Protein AF-A0A6N6PRP7-F1 (afdb_monomer_lite)

Sequence (195 aa):
MKLLALLVAALLPLVATAETIATYSKNVANLIDPAKLATLGKRGANPRVQKAVAILEIARREGYAVASVASNAVVIANYPNKPLATLTLDSLTRNHSIATQLGVLNEAGLKDMRGGHSPTIQVGKYKGDELSVDHIVPRAVAPELDNVIANLELMPLKMNISKSAKMGARQQDYAKRFRAAGLLSPKRLDVILSR

Foldseek 3Di:
DDDDDDDPPDDDDPPVLPVLLLVLLQLLLVLQQPVVLVPDDFLRSQLSLLQNLLSLLVCVVVPDHSLSSLLSNLVVSCQVDDLLSVLLSVLSVQQNVVCVVQVLNDPQSSVQSNRSHWGARCDDPRHRFTKGKAFLQHCVLPVLCRSRSSRIHIDGPVVRVVCHNDCDPSNLVVLVSCCVSVSAPPVSSVSSVVD

pLDDT: mean 92.82, std 14.33, range [38.44, 98.94]

Secondary structure (DSSP, 8-state):
-------------TTHHHHHHHHHHHHHHHHH-HHHHHT--TTTTHHHHHHHHHHHHHHHHTT--HHHHHHHHHHHTT-SSHHHHHHHHHHHHHHHHHHHHTT--SHHHHHHHHHTPPPBP-SGGGTTSBEEEEESS-TTT-GGGTT-GGGEEEEEHHHHHHHTT---HHHHHHHHHHHHTTSS-HHHHHHHHT-

Radius of gyration: 20.24 Å; chains: 1; bounding box: 71×56×40 Å

Structure (mmCIF, N/CA/C/O backbone):
data_AF-A0A6N6PRP7-F1
#
_entry.id   AF-A0A6N6PRP7-F1
#
loop_
_atom_site.group_PDB
_atom_site.id
_atom_site.type_symbol
_atom_site.label_atom_id
_atom_site.label_alt_id
_atom_site.label_comp_id
_atom_site.label_asym_id
_atom_site.label_entity_id
_atom_site.label_seq_id
_atom_site.pdbx_PDB_ins_code
_atom_site.Cartn_x
_atom_site.Cartn_y
_atom_site.Cartn_z
_atom_site.occupancy
_atom_site.B_iso_or_equiv
_atom_site.auth_seq_id
_atom_site.auth_comp_id
_atom_site.auth_asym_id
_atom_site.auth_atom_id
_atom_site.pdbx_PDB_model_num
ATOM 1 N N . MET A 1 1 ? -54.958 36.904 14.388 1.00 40.75 1 MET A N 1
ATOM 2 C CA . MET A 1 1 ? -54.215 37.149 13.126 1.00 40.75 1 MET A CA 1
ATOM 3 C C . MET A 1 1 ? -52.997 37.990 13.490 1.00 40.75 1 MET A C 1
ATOM 5 O O . MET A 1 1 ? -53.209 39.060 14.021 1.00 40.75 1 MET A O 1
ATOM 9 N N . LYS A 1 2 ? -51.733 37.600 13.348 1.00 38.44 2 LYS A N 1
ATOM 10 C CA . LYS A 1 2 ? -51.070 36.575 12.539 1.00 38.44 2 LYS A CA 1
ATOM 11 C C . LYS A 1 2 ? -49.848 36.059 13.313 1.00 38.44 2 LYS A C 1
ATOM 13 O O . LYS A 1 2 ? -49.176 36.835 13.984 1.00 38.44 2 LYS A O 1
ATOM 18 N N . LEU A 1 3 ? -49.580 34.762 13.161 1.00 43.72 3 LEU A N 1
ATOM 19 C CA . LEU A 1 3 ? -48.269 34.156 13.368 1.00 43.72 3 LEU A CA 1
ATOM 20 C C . LEU A 1 3 ? -47.206 34.967 12.613 1.00 43.72 3 LEU A C 1
ATOM 22 O O . LEU A 1 3 ? -47.402 35.248 11.430 1.00 43.72 3 LEU A O 1
ATOM 26 N N . LEU A 1 4 ? -46.062 35.235 13.238 1.00 42.41 4 LEU A N 1
ATOM 27 C CA . LEU A 1 4 ? -44.816 35.399 12.495 1.00 42.41 4 LEU A CA 1
ATOM 28 C C . LEU A 1 4 ? -43.811 34.396 13.058 1.00 42.41 4 LEU A C 1
ATOM 30 O O . LEU A 1 4 ? -43.225 34.578 14.122 1.00 42.41 4 LEU A O 1
ATOM 34 N N . ALA A 1 5 ? -43.741 33.268 12.360 1.00 49.34 5 ALA A N 1
ATOM 35 C CA . ALA A 1 5 ? -42.861 32.159 12.649 1.00 49.34 5 ALA A CA 1
ATOM 36 C C . ALA A 1 5 ? -41.416 32.512 12.272 1.00 49.34 5 ALA A C 1
ATOM 38 O O . ALA A 1 5 ? -41.135 32.949 11.159 1.00 49.34 5 ALA A O 1
ATOM 39 N N . LEU A 1 6 ? -40.537 32.308 13.251 1.00 49.47 6 LEU A N 1
ATOM 40 C CA . LEU A 1 6 ? -39.244 31.636 13.159 1.00 49.47 6 LEU A CA 1
ATOM 41 C C . LEU A 1 6 ? -38.691 31.416 11.735 1.00 49.47 6 LEU A C 1
ATOM 43 O O . LEU A 1 6 ? -39.134 30.526 11.013 1.00 49.47 6 LEU A O 1
ATOM 47 N N . LEU A 1 7 ? -37.638 32.154 11.383 1.00 44.22 7 LEU A N 1
ATOM 48 C CA . LEU A 1 7 ? -36.758 31.795 10.270 1.00 44.22 7 LEU A CA 1
ATOM 49 C C . LEU A 1 7 ? -35.312 32.166 10.618 1.00 44.22 7 LEU A C 1
ATOM 51 O O . LEU A 1 7 ? -34.706 33.065 10.046 1.00 44.22 7 LEU A O 1
ATOM 55 N N . VAL A 1 8 ? -34.756 31.451 11.599 1.00 46.94 8 VAL A N 1
ATOM 56 C CA . VAL A 1 8 ? -33.302 31.323 11.754 1.00 46.94 8 VAL A CA 1
ATOM 57 C C . VAL A 1 8 ? -32.882 30.179 10.836 1.00 46.94 8 VAL A C 1
ATOM 59 O O . VAL A 1 8 ? -32.779 29.027 11.249 1.00 46.94 8 VAL A O 1
ATOM 62 N N . ALA A 1 9 ? -32.731 30.480 9.546 1.00 52.47 9 ALA A N 1
ATOM 63 C CA . ALA A 1 9 ? -32.078 29.567 8.622 1.00 52.47 9 ALA A CA 1
ATOM 64 C C . ALA A 1 9 ? -30.589 29.535 8.987 1.00 52.47 9 ALA A C 1
ATOM 66 O O . ALA A 1 9 ? -29.834 30.450 8.664 1.00 52.47 9 ALA A O 1
ATOM 67 N N . ALA A 1 10 ? -30.196 28.494 9.719 1.00 52.44 10 ALA A N 1
ATOM 68 C CA . ALA A 1 10 ? -28.812 28.158 10.003 1.00 52.44 10 ALA A CA 1
ATOM 69 C C . ALA A 1 10 ? -28.072 27.904 8.680 1.00 52.44 10 ALA A C 1
ATOM 71 O O . ALA A 1 10 ? -28.121 26.810 8.118 1.00 52.44 10 ALA A O 1
ATOM 72 N N . LEU A 1 11 ? -27.417 28.939 8.158 1.00 59.25 11 LEU A N 1
ATOM 73 C CA . LEU A 1 11 ? -26.473 28.821 7.059 1.00 59.25 11 LEU A CA 1
ATOM 74 C C . LEU A 1 11 ? -25.054 28.777 7.643 1.00 59.25 11 LEU A C 1
ATOM 76 O O . LEU A 1 11 ? -24.616 29.752 8.248 1.00 59.25 11 LEU A O 1
ATOM 80 N N . LEU A 1 12 ? -24.367 27.663 7.354 1.00 50.50 12 LEU A N 1
ATOM 81 C CA . LEU A 1 12 ? -22.922 27.358 7.434 1.00 50.50 12 LEU A CA 1
ATOM 82 C C . LEU A 1 12 ? -22.456 26.428 8.582 1.00 50.50 12 LEU A C 1
ATOM 84 O O . LEU A 1 12 ? -22.950 26.552 9.699 1.00 50.50 12 LEU A O 1
ATOM 88 N N . PRO A 1 13 ? -21.480 25.516 8.313 1.00 49.16 13 PRO A N 1
ATOM 89 C CA . PRO A 1 13 ? -20.530 25.564 7.192 1.00 49.16 13 PRO A CA 1
ATOM 90 C C . PRO A 1 13 ? -20.455 24.278 6.342 1.00 49.16 13 PRO A C 1
ATOM 92 O O . PRO A 1 13 ? -19.912 23.261 6.761 1.00 49.16 13 PRO A O 1
ATOM 95 N N . LEU A 1 14 ? -20.842 24.366 5.065 1.00 50.19 14 LEU A N 1
ATOM 96 C CA . LEU A 1 14 ? -20.433 23.381 4.045 1.00 50.19 14 LEU A CA 1
ATOM 97 C C . LEU A 1 14 ? -18.937 23.538 3.663 1.00 50.19 14 LEU A C 1
ATOM 99 O O . LEU A 1 14 ? -18.351 22.663 3.029 1.00 50.19 14 LEU A O 1
ATOM 103 N N . VAL A 1 15 ? -18.302 24.633 4.102 1.00 49.09 15 VAL A N 1
ATOM 104 C CA . VAL A 1 15 ? -16.915 25.025 3.781 1.00 49.09 15 VAL A CA 1
ATOM 105 C C . VAL A 1 15 ? -15.865 24.164 4.506 1.00 49.09 15 VAL A C 1
ATOM 107 O O . VAL A 1 15 ? -14.787 23.939 3.967 1.00 49.09 15 VAL A O 1
ATOM 110 N N . ALA A 1 16 ? -16.189 23.582 5.667 1.00 53.03 16 ALA A N 1
ATOM 111 C CA . ALA A 1 16 ? -15.249 22.760 6.444 1.00 53.03 16 ALA A CA 1
ATOM 112 C C . ALA A 1 16 ? -14.975 21.365 5.829 1.00 53.03 16 ALA A C 1
ATOM 114 O O . ALA A 1 16 ? -14.047 20.662 6.234 1.00 53.03 16 ALA A O 1
ATOM 115 N N . THR A 1 17 ? -15.767 20.942 4.836 1.00 58.59 17 THR A N 1
ATOM 116 C CA . THR A 1 17 ? -15.709 19.573 4.296 1.00 58.59 17 THR A CA 1
ATOM 117 C C . THR A 1 17 ? -14.608 19.378 3.245 1.00 58.59 17 THR A C 1
ATOM 119 O O . THR A 1 17 ? -13.965 18.327 3.221 1.00 58.59 17 THR A O 1
ATOM 122 N N . ALA A 1 18 ? -14.348 20.380 2.400 1.00 60.88 18 ALA A N 1
ATOM 123 C CA . ALA A 1 18 ? -13.368 20.292 1.314 1.00 60.88 18 ALA A CA 1
ATOM 124 C C . ALA A 1 18 ? -11.916 20.480 1.797 1.00 60.88 18 ALA A C 1
ATOM 126 O O . ALA A 1 18 ? -10.995 19.831 1.295 1.00 60.88 18 ALA A O 1
ATOM 127 N N . GLU A 1 19 ? -11.701 21.328 2.804 1.00 66.25 19 GLU A N 1
ATOM 128 C CA . GLU A 1 19 ? -10.375 21.569 3.388 1.00 66.25 19 GLU A CA 1
ATOM 129 C C . GLU A 1 19 ? -9.837 20.328 4.125 1.00 66.25 19 GLU A C 1
ATOM 131 O O . GLU A 1 19 ? -8.648 19.993 4.054 1.00 66.25 19 GLU A O 1
ATOM 136 N N . THR A 1 20 ? -10.735 19.564 4.746 1.00 82.00 20 THR A N 1
ATOM 137 C CA . THR A 1 20 ? -10.386 18.380 5.539 1.00 82.00 20 THR A CA 1
ATOM 138 C C . THR A 1 20 ? -10.013 17.180 4.655 1.00 82.00 20 THR A C 1
ATOM 140 O O . THR A 1 20 ? -8.972 16.554 4.880 1.00 82.00 20 THR A O 1
ATOM 143 N N . ILE A 1 21 ? -10.747 16.906 3.562 1.00 90.44 21 ILE A N 1
ATOM 144 C CA . ILE A 1 21 ? -10.338 15.859 2.600 1.00 90.44 21 ILE A CA 1
ATOM 145 C C . ILE A 1 21 ? -9.000 16.192 1.933 1.00 90.44 21 ILE A C 1
ATOM 147 O O . ILE A 1 21 ? -8.163 15.302 1.741 1.00 90.44 21 ILE A O 1
ATOM 151 N N . ALA A 1 22 ? -8.763 17.468 1.610 1.00 93.75 22 ALA A N 1
ATOM 152 C CA . ALA A 1 22 ? -7.493 17.916 1.052 1.00 93.75 22 ALA A CA 1
ATOM 153 C C . ALA A 1 22 ? -6.341 17.676 2.038 1.00 93.75 22 ALA A C 1
ATOM 155 O O . ALA A 1 22 ? -5.271 17.229 1.628 1.00 93.75 22 ALA A O 1
ATOM 156 N N . THR A 1 23 ? -6.568 17.897 3.334 1.00 96.69 23 THR A N 1
ATOM 157 C CA . THR A 1 23 ? -5.582 17.634 4.393 1.00 96.69 23 THR A CA 1
ATOM 158 C C . THR A 1 23 ? -5.225 16.152 4.482 1.00 96.69 23 THR A C 1
ATOM 160 O O . THR A 1 23 ? -4.044 15.802 4.410 1.00 96.69 23 THR A O 1
ATOM 163 N N . TYR A 1 24 ? -6.213 15.253 4.535 1.00 98.19 24 TYR A N 1
ATOM 164 C CA . TYR A 1 24 ? -5.944 13.810 4.524 1.00 98.19 24 TYR A CA 1
ATOM 165 C C . TYR A 1 24 ? -5.211 13.359 3.267 1.00 98.19 24 TYR A C 1
ATOM 167 O O . TYR A 1 24 ? -4.229 12.620 3.352 1.00 98.19 24 TYR A O 1
ATOM 175 N N . SER A 1 25 ? -5.640 13.857 2.109 1.00 98.56 25 SER A N 1
ATOM 176 C CA . SER A 1 25 ? -5.032 13.518 0.824 1.00 98.56 25 SER A CA 1
ATOM 177 C C . SER A 1 25 ? -3.573 13.979 0.757 1.00 98.56 25 SER A C 1
ATOM 179 O O . SER A 1 25 ? -2.716 13.207 0.341 1.00 98.56 25 SER A O 1
ATOM 181 N N . LYS A 1 26 ? -3.253 15.190 1.239 1.00 98.56 26 LYS A N 1
ATOM 182 C CA . LYS A 1 26 ? -1.872 15.703 1.345 1.00 98.56 26 LYS A CA 1
ATOM 183 C C . LYS A 1 26 ? -1.018 14.869 2.302 1.00 98.56 26 LYS A C 1
ATOM 185 O O . LYS A 1 26 ? 0.138 14.574 1.999 1.00 98.56 26 LYS A O 1
ATOM 190 N N . ASN A 1 27 ? -1.579 14.453 3.436 1.00 98.50 27 ASN A N 1
ATOM 191 C CA . ASN A 1 27 ? -0.868 13.618 4.403 1.00 98.50 27 ASN A CA 1
ATOM 192 C C . ASN A 1 27 ? -0.539 12.235 3.824 1.00 98.50 27 ASN A C 1
ATOM 194 O O . ASN A 1 27 ? 0.593 11.774 3.962 1.00 98.50 27 ASN A O 1
ATOM 198 N N . VAL A 1 28 ? -1.480 11.604 3.113 1.00 98.81 28 VAL A N 1
ATOM 199 C CA . VAL A 1 28 ? -1.212 10.351 2.388 1.00 98.81 28 VAL A CA 1
ATOM 200 C C . VAL A 1 28 ? -0.218 10.585 1.247 1.00 98.81 28 VAL A C 1
ATOM 202 O O . VAL A 1 28 ? 0.730 9.814 1.119 1.00 98.81 28 VAL A O 1
ATOM 205 N N . ALA A 1 29 ? -0.362 11.665 0.471 1.00 98.81 29 ALA A N 1
ATOM 206 C CA . ALA A 1 29 ? 0.541 12.006 -0.631 1.00 98.81 29 ALA A CA 1
ATOM 207 C C . ALA A 1 29 ? 2.002 12.098 -0.165 1.00 98.81 29 ALA A C 1
ATOM 209 O O . ALA A 1 29 ? 2.890 11.505 -0.769 1.00 98.81 29 ALA A O 1
ATOM 210 N N . ASN A 1 30 ? 2.245 12.745 0.977 1.00 98.56 30 ASN A N 1
ATOM 211 C CA . ASN A 1 30 ? 3.572 12.844 1.587 1.00 98.56 30 ASN A CA 1
ATOM 212 C C . ASN A 1 30 ? 4.201 11.487 1.946 1.00 98.56 30 ASN A C 1
ATOM 214 O O . ASN A 1 30 ? 5.431 11.359 1.971 1.00 98.56 30 ASN A O 1
ATOM 218 N N . LEU A 1 31 ? 3.379 10.482 2.252 1.00 98.75 31 LEU A N 1
ATOM 219 C CA . LEU A 1 31 ? 3.841 9.132 2.561 1.00 98.75 31 LEU A CA 1
ATOM 220 C C . LEU A 1 31 ? 4.179 8.340 1.297 1.00 98.75 31 LEU A C 1
ATOM 222 O O . LEU A 1 31 ? 5.113 7.541 1.347 1.00 98.75 31 LEU A O 1
ATOM 226 N N . ILE A 1 32 ? 3.467 8.579 0.194 1.00 98.69 32 ILE A N 1
ATOM 227 C CA . ILE A 1 32 ? 3.583 7.819 -1.062 1.00 98.69 32 ILE A CA 1
ATOM 228 C C . ILE A 1 32 ? 4.372 8.539 -2.166 1.00 98.69 32 ILE A C 1
ATOM 230 O O . ILE A 1 32 ? 4.438 8.028 -3.283 1.00 98.69 32 ILE A O 1
ATOM 234 N N . ASP A 1 33 ? 4.921 9.715 -1.873 1.00 98.50 33 ASP A N 1
ATOM 235 C CA . ASP A 1 33 ? 5.737 10.528 -2.775 1.00 98.50 33 ASP A CA 1
ATOM 236 C C . ASP A 1 33 ? 6.906 9.706 -3.365 1.00 98.50 33 ASP A C 1
ATOM 238 O O . ASP A 1 33 ? 7.760 9.235 -2.602 1.00 98.50 33 ASP A O 1
ATOM 242 N N . PRO A 1 34 ? 6.976 9.526 -4.699 1.00 96.69 34 PRO A N 1
ATOM 243 C CA . PRO A 1 34 ? 8.002 8.699 -5.332 1.00 96.69 34 PRO A CA 1
ATOM 244 C C . PRO A 1 34 ? 9.442 9.136 -5.034 1.00 96.69 34 PRO A C 1
ATOM 246 O O . PRO A 1 34 ? 10.304 8.282 -4.823 1.00 96.69 34 PRO A O 1
ATOM 249 N N . ALA A 1 35 ? 9.710 10.443 -4.969 1.00 96.62 35 ALA A N 1
ATOM 250 C CA . ALA A 1 35 ? 11.045 10.963 -4.691 1.00 96.62 35 ALA A CA 1
ATOM 251 C C . ALA A 1 35 ? 11.453 10.681 -3.239 1.00 96.62 35 ALA A C 1
ATOM 253 O O . ALA A 1 35 ? 12.576 10.251 -2.984 1.00 96.62 35 ALA A O 1
ATOM 254 N N . LYS A 1 36 ? 10.528 10.831 -2.281 1.00 98.00 36 LYS A N 1
ATOM 255 C CA . LYS A 1 36 ? 10.777 10.478 -0.872 1.00 98.00 36 LYS A CA 1
ATOM 256 C C . LYS A 1 36 ? 10.925 8.977 -0.664 1.00 98.00 36 LYS A C 1
ATOM 258 O O . LYS A 1 36 ? 11.661 8.568 0.224 1.00 98.00 36 LYS A O 1
ATOM 263 N N . LEU A 1 37 ? 10.205 8.153 -1.423 1.00 98.19 37 LEU A N 1
ATOM 264 C CA . LEU A 1 37 ? 10.318 6.696 -1.340 1.00 98.19 37 LEU A CA 1
ATOM 265 C C . LEU A 1 37 ? 11.668 6.202 -1.874 1.00 98.19 37 LEU A C 1
ATOM 267 O O . LEU A 1 37 ? 12.240 5.271 -1.307 1.00 98.19 37 LEU A O 1
ATOM 271 N N . ALA A 1 38 ? 12.196 6.847 -2.918 1.00 96.50 38 ALA A N 1
ATOM 272 C CA . ALA A 1 38 ? 13.479 6.501 -3.527 1.00 96.50 38 ALA A CA 1
ATOM 273 C C . ALA A 1 38 ? 14.686 6.711 -2.593 1.00 96.50 38 ALA A C 1
ATOM 275 O O . ALA A 1 38 ? 15.715 6.069 -2.784 1.00 96.50 38 ALA A O 1
ATOM 276 N N . THR A 1 39 ? 14.570 7.566 -1.570 1.00 97.50 39 THR A N 1
ATOM 277 C CA . THR A 1 39 ? 15.653 7.831 -0.602 1.00 97.50 39 THR A CA 1
ATOM 278 C C . THR A 1 39 ? 15.639 6.901 0.610 1.00 97.50 39 THR A C 1
ATOM 280 O O . THR A 1 39 ? 16.517 6.984 1.470 1.00 97.50 39 THR A O 1
ATOM 283 N N . LEU A 1 40 ? 14.646 6.015 0.718 1.00 97.94 40 LEU A N 1
ATOM 284 C CA . LEU A 1 40 ? 14.502 5.139 1.874 1.00 97.94 40 LEU A CA 1
ATOM 285 C C . LEU A 1 40 ? 15.477 3.965 1.825 1.00 97.94 40 LEU A C 1
ATOM 287 O O . LEU A 1 40 ? 15.740 3.378 0.777 1.00 97.94 40 LEU A O 1
ATOM 291 N N . GLY A 1 41 ? 15.931 3.555 3.009 1.00 97.62 41 GLY A N 1
ATOM 292 C CA . GLY A 1 41 ? 16.650 2.299 3.183 1.00 97.62 41 GLY A CA 1
ATOM 293 C C . GLY A 1 41 ? 15.770 1.066 2.947 1.00 97.62 41 GLY A C 1
ATOM 294 O O . GLY A 1 41 ? 14.589 1.146 2.593 1.00 97.62 41 GLY A O 1
ATOM 295 N N . LYS A 1 42 ? 16.363 -0.106 3.184 1.00 97.81 42 LYS A N 1
ATOM 296 C CA . LYS A 1 42 ? 15.706 -1.414 3.059 1.00 97.81 42 LYS A CA 1
ATOM 297 C C . LYS A 1 42 ? 14.383 -1.454 3.832 1.00 97.81 42 LYS A C 1
ATOM 299 O O . LYS A 1 42 ? 14.376 -1.180 5.030 1.00 97.81 42 LYS A O 1
ATOM 304 N N . ARG A 1 43 ? 13.296 -1.866 3.166 1.00 97.25 43 ARG A N 1
ATOM 305 C CA . ARG A 1 43 ? 11.930 -1.945 3.728 1.00 97.25 43 ARG A CA 1
ATOM 306 C C . ARG A 1 43 ? 11.423 -0.632 4.349 1.00 97.25 43 ARG A C 1
ATOM 308 O O . ARG A 1 43 ? 10.487 -0.649 5.149 1.00 97.25 43 ARG A O 1
ATOM 315 N N . GLY A 1 44 ? 12.024 0.512 4.018 1.00 98.06 44 GLY A N 1
ATOM 316 C CA . GLY A 1 44 ? 11.699 1.794 4.645 1.00 98.06 44 GLY A CA 1
ATOM 317 C C . GLY A 1 44 ? 10.286 2.293 4.326 1.00 98.06 44 GLY A C 1
ATOM 318 O O . GLY A 1 44 ? 9.750 3.130 5.052 1.00 98.06 44 GLY A O 1
ATOM 319 N N . ALA A 1 45 ? 9.650 1.767 3.277 1.00 98.50 45 ALA A N 1
ATOM 320 C CA . ALA A 1 45 ? 8.259 2.062 2.950 1.00 98.50 45 ALA A CA 1
ATOM 321 C C . ALA A 1 45 ? 7.232 1.325 3.833 1.00 98.50 45 ALA A C 1
ATOM 323 O O . ALA A 1 45 ? 6.075 1.745 3.882 1.00 98.50 45 ALA A O 1
ATOM 324 N N . ASN A 1 46 ? 7.622 0.290 4.587 1.00 98.56 46 ASN A N 1
ATOM 325 C CA . ASN A 1 46 ? 6.680 -0.497 5.392 1.00 98.56 46 ASN A CA 1
ATOM 326 C C . ASN A 1 46 ? 5.910 0.360 6.423 1.00 98.56 46 ASN A C 1
ATOM 328 O O . ASN A 1 46 ? 4.676 0.345 6.398 1.00 98.56 46 ASN A O 1
ATOM 332 N N . PRO A 1 47 ? 6.567 1.191 7.263 1.00 98.69 47 PRO A N 1
ATOM 333 C CA . PRO A 1 47 ? 5.849 2.070 8.190 1.00 98.69 47 PRO A CA 1
ATOM 334 C C . PRO A 1 47 ? 4.945 3.091 7.486 1.00 98.69 47 PRO A C 1
ATOM 336 O O . PRO A 1 47 ? 3.962 3.554 8.062 1.00 98.69 47 PRO A O 1
ATOM 339 N N . ARG A 1 48 ? 5.255 3.463 6.235 1.00 98.75 48 ARG A N 1
ATOM 340 C CA . ARG A 1 48 ? 4.457 4.419 5.451 1.00 98.75 48 ARG A CA 1
ATOM 341 C C . ARG A 1 48 ? 3.126 3.814 5.013 1.00 98.75 48 ARG A C 1
ATOM 343 O O . ARG A 1 48 ? 2.128 4.526 5.050 1.00 98.75 48 ARG A O 1
ATOM 350 N N . VAL A 1 49 ? 3.087 2.520 4.680 1.00 98.81 49 VAL A N 1
ATOM 351 C CA . VAL A 1 49 ? 1.835 1.799 4.376 1.00 98.81 49 VAL A CA 1
ATOM 352 C C . VAL A 1 49 ? 0.910 1.794 5.592 1.00 98.81 49 VAL A C 1
ATOM 354 O O . VAL A 1 49 ? -0.253 2.171 5.465 1.00 98.81 49 VAL A O 1
ATOM 357 N N . GLN A 1 50 ? 1.437 1.460 6.775 1.00 98.81 50 GLN A N 1
ATOM 358 C CA . GLN A 1 50 ? 0.663 1.471 8.023 1.00 98.81 50 GLN A CA 1
ATOM 359 C C . GLN A 1 50 ? 0.065 2.861 8.298 1.00 98.81 50 GLN A C 1
ATOM 361 O O . GLN A 1 50 ? -1.144 3.002 8.487 1.00 98.81 50 GLN A O 1
ATOM 366 N N . LYS A 1 51 ? 0.896 3.910 8.222 1.00 98.88 51 LYS A N 1
ATOM 367 C CA . LYS A 1 51 ? 0.462 5.302 8.420 1.00 98.88 51 LYS A CA 1
ATOM 368 C C . LYS A 1 51 ? -0.586 5.738 7.400 1.00 98.88 51 LYS A C 1
ATOM 370 O O . LYS A 1 51 ? -1.565 6.377 7.774 1.00 98.88 51 LYS A O 1
ATOM 375 N N . ALA A 1 52 ? -0.402 5.385 6.128 1.00 98.88 52 ALA A N 1
ATOM 376 C CA . ALA A 1 52 ? -1.341 5.734 5.070 1.00 98.88 52 ALA A CA 1
ATOM 377 C C . ALA A 1 52 ? -2.713 5.098 5.322 1.00 98.88 52 ALA A C 1
ATOM 379 O O . ALA A 1 52 ? -3.721 5.797 5.272 1.00 98.88 52 ALA A O 1
ATOM 380 N N . VAL A 1 53 ? -2.760 3.810 5.673 1.00 98.88 53 VAL A N 1
ATOM 381 C CA . VAL A 1 53 ? -4.020 3.128 6.001 1.00 98.88 53 VAL A CA 1
ATOM 382 C C . VAL A 1 53 ? -4.687 3.738 7.236 1.00 98.88 53 VAL A C 1
ATOM 384 O O . VAL A 1 53 ? -5.900 3.937 7.222 1.00 98.88 53 VAL A O 1
ATOM 387 N N . ALA A 1 54 ? -3.918 4.099 8.269 1.00 98.88 54 ALA A N 1
ATOM 388 C CA . ALA A 1 54 ? -4.465 4.785 9.438 1.00 98.88 54 ALA A CA 1
ATOM 389 C C . ALA A 1 54 ? -5.113 6.127 9.065 1.00 98.88 54 ALA A C 1
ATOM 391 O O . ALA A 1 54 ? -6.218 6.416 9.512 1.00 98.88 54 ALA A O 1
ATOM 392 N N . ILE A 1 55 ? -4.462 6.928 8.215 1.00 98.81 55 ILE A N 1
ATOM 393 C CA . ILE A 1 55 ? -5.017 8.200 7.730 1.00 98.81 55 ILE A CA 1
ATOM 394 C C . ILE A 1 55 ? -6.298 7.968 6.920 1.00 98.81 55 ILE A C 1
ATOM 396 O O . ILE A 1 55 ? -7.286 8.668 7.132 1.00 98.81 55 ILE A O 1
ATOM 400 N N . LEU A 1 56 ? -6.303 6.973 6.028 1.00 98.88 56 LEU A N 1
ATOM 401 C CA . LEU A 1 56 ? -7.481 6.620 5.234 1.00 98.88 56 LEU A CA 1
ATOM 402 C C . LEU A 1 56 ? -8.660 6.195 6.117 1.00 98.88 56 LEU A C 1
ATOM 404 O O . LEU A 1 56 ? -9.794 6.576 5.843 1.00 98.88 56 LEU A O 1
ATOM 408 N N . GLU A 1 57 ? -8.404 5.448 7.191 1.00 98.75 57 GLU A N 1
ATOM 409 C CA . GLU A 1 57 ? -9.449 5.046 8.131 1.00 98.75 57 GLU A CA 1
ATOM 410 C C . GLU A 1 57 ? -9.986 6.218 8.955 1.00 98.75 57 GLU A C 1
ATOM 412 O O . GLU A 1 57 ? -11.192 6.306 9.171 1.00 98.75 57 GLU A O 1
ATOM 417 N N . ILE A 1 58 ? -9.121 7.135 9.390 1.00 98.19 58 ILE A N 1
ATOM 418 C CA . ILE A 1 58 ? -9.554 8.351 10.094 1.00 98.19 58 ILE A CA 1
ATOM 419 C C . ILE A 1 58 ? -10.459 9.178 9.180 1.00 98.19 58 ILE A C 1
ATOM 421 O O . ILE A 1 58 ? -11.573 9.513 9.571 1.00 98.19 58 ILE A O 1
ATOM 425 N N . ALA A 1 59 ? -10.042 9.401 7.931 1.00 98.00 59 ALA A N 1
ATOM 426 C CA . ALA A 1 59 ? -10.856 10.103 6.947 1.00 98.00 59 ALA A CA 1
ATOM 427 C C . ALA A 1 59 ? -12.206 9.401 6.710 1.00 98.00 59 ALA A C 1
ATOM 429 O O . ALA A 1 59 ? -13.246 10.052 6.642 1.00 98.00 59 ALA A O 1
ATOM 430 N N . ARG A 1 60 ? -12.216 8.063 6.643 1.00 98.19 60 ARG A N 1
ATOM 431 C CA . ARG A 1 60 ? -13.448 7.276 6.496 1.00 98.19 60 ARG A CA 1
ATOM 432 C C . ARG A 1 60 ? -14.405 7.451 7.670 1.00 98.19 60 ARG A C 1
ATOM 434 O O . ARG A 1 60 ? -15.609 7.567 7.452 1.00 98.19 60 ARG A O 1
ATOM 441 N N . ARG A 1 61 ? -13.893 7.474 8.901 1.00 96.88 61 ARG A N 1
ATOM 442 C CA . ARG A 1 61 ? -14.694 7.713 10.115 1.00 96.88 61 ARG A CA 1
ATOM 443 C C . ARG A 1 61 ? -15.290 9.120 10.158 1.00 96.88 61 ARG A C 1
ATOM 445 O O . ARG A 1 61 ? -16.342 9.299 10.755 1.00 96.88 61 ARG A O 1
ATOM 452 N N . GLU A 1 62 ? -14.665 10.072 9.475 1.00 95.75 62 GLU A N 1
ATOM 453 C CA . GLU A 1 62 ? -15.170 11.437 9.287 1.00 95.75 62 GLU A CA 1
ATOM 454 C C . GLU A 1 62 ? -16.069 11.596 8.048 1.00 95.75 62 GLU A C 1
ATOM 456 O O . GLU A 1 62 ? -16.456 12.705 7.692 1.00 95.75 62 GLU A O 1
ATOM 461 N N . GLY A 1 63 ? -16.440 10.489 7.396 1.00 95.94 63 GLY A N 1
ATOM 462 C CA . GLY A 1 63 ? -17.411 10.474 6.300 1.00 95.94 63 GLY A CA 1
ATOM 463 C C . GLY A 1 63 ? -16.809 10.558 4.895 1.00 95.94 63 GLY A C 1
ATOM 464 O O . GLY A 1 63 ? -17.557 10.596 3.919 1.00 95.94 63 GLY A O 1
ATOM 465 N N . TYR A 1 64 ? -15.481 10.540 4.747 1.00 96.62 64 TYR A N 1
ATOM 466 C CA . TYR A 1 64 ? -14.834 10.579 3.433 1.00 96.62 64 TYR A CA 1
ATOM 467 C C . TYR A 1 64 ? -14.627 9.183 2.841 1.00 96.62 64 TYR A C 1
ATOM 469 O O . TYR A 1 64 ? -14.106 8.274 3.483 1.00 96.62 64 TYR A O 1
ATOM 477 N N . ALA A 1 65 ? -14.959 9.001 1.564 1.00 97.31 65 ALA A N 1
ATOM 478 C CA . ALA A 1 65 ? -14.684 7.740 0.883 1.00 97.31 65 ALA A CA 1
ATOM 479 C C . ALA A 1 65 ? -13.167 7.497 0.751 1.00 97.31 65 ALA A C 1
ATOM 481 O O . ALA A 1 65 ? -12.440 8.327 0.202 1.00 97.31 65 ALA A O 1
ATOM 482 N N . VAL A 1 66 ? -12.702 6.317 1.180 1.00 98.44 66 VAL A N 1
ATOM 483 C CA . VAL A 1 66 ? -11.285 5.898 1.123 1.00 98.44 66 VAL A CA 1
ATOM 484 C C . VAL A 1 66 ? -10.701 6.058 -0.282 1.00 98.44 66 VAL A C 1
ATOM 486 O O . VAL A 1 66 ? -9.606 6.594 -0.440 1.00 98.44 66 VAL A O 1
ATOM 489 N N . ALA A 1 67 ? -11.448 5.634 -1.307 1.00 98.00 67 ALA A N 1
ATOM 490 C CA . ALA A 1 67 ? -11.024 5.738 -2.701 1.00 98.00 67 ALA A CA 1
ATOM 491 C C . ALA A 1 67 ? -10.823 7.196 -3.145 1.00 98.00 67 ALA A C 1
ATOM 493 O O . ALA A 1 67 ? -9.855 7.481 -3.846 1.00 98.00 67 ALA A O 1
ATOM 494 N N . SER A 1 68 ? -11.673 8.125 -2.694 1.00 98.00 68 SER A N 1
ATOM 495 C CA . SER A 1 68 ? -11.539 9.550 -3.015 1.00 98.00 68 SER A CA 1
ATOM 496 C C . SER A 1 68 ? -10.279 10.149 -2.391 1.00 98.00 68 SER A C 1
ATOM 498 O O . SER A 1 68 ? -9.514 10.817 -3.083 1.00 98.00 68 SER A O 1
ATOM 500 N N . VAL A 1 69 ? -10.008 9.857 -1.112 1.00 98.62 69 VAL A N 1
ATOM 501 C CA . VAL A 1 69 ? -8.786 10.329 -0.432 1.00 98.62 69 VAL A CA 1
ATOM 502 C C . VAL A 1 69 ? -7.533 9.749 -1.088 1.00 98.62 69 VAL A C 1
ATOM 504 O O . VAL A 1 69 ? -6.592 10.483 -1.385 1.00 98.62 69 VAL A O 1
ATOM 507 N N . ALA A 1 70 ? -7.519 8.441 -1.357 1.00 98.69 70 ALA A N 1
ATOM 508 C CA . ALA A 1 70 ? -6.388 7.772 -1.994 1.00 98.69 70 ALA A CA 1
ATOM 509 C C . ALA A 1 70 ? -6.152 8.272 -3.431 1.00 98.69 70 ALA A C 1
ATOM 511 O O . ALA A 1 70 ? -5.007 8.504 -3.814 1.00 98.69 70 ALA A O 1
ATOM 512 N N . SER A 1 71 ? -7.217 8.489 -4.209 1.00 98.44 71 SER A N 1
ATOM 513 C CA . SER A 1 71 ? -7.131 9.030 -5.571 1.00 98.44 71 SER A CA 1
ATOM 514 C C . SER A 1 71 ? -6.530 10.435 -5.565 1.00 98.44 71 SER A C 1
ATOM 516 O O . SER A 1 71 ? -5.560 10.699 -6.274 1.00 98.44 71 SER A O 1
ATOM 518 N N . ASN A 1 72 ? -7.035 11.317 -4.699 1.00 98.38 72 ASN A N 1
ATOM 519 C CA . ASN A 1 72 ? -6.496 12.666 -4.539 1.00 98.38 72 ASN A CA 1
ATOM 520 C C . ASN A 1 72 ? -5.032 12.643 -4.084 1.00 98.38 72 ASN A C 1
ATOM 522 O O . ASN A 1 72 ? -4.219 13.412 -4.589 1.00 98.38 72 ASN A O 1
ATOM 526 N N . ALA A 1 73 ? -4.671 11.744 -3.166 1.00 98.75 73 ALA A N 1
ATOM 527 C CA . ALA A 1 73 ? -3.299 11.602 -2.695 1.00 98.75 73 ALA A CA 1
ATOM 528 C C . ALA A 1 73 ? -2.329 11.206 -3.817 1.00 98.75 73 ALA A C 1
ATOM 530 O O . ALA A 1 73 ? -1.238 11.763 -3.906 1.00 98.75 73 ALA A O 1
ATOM 531 N N . VAL A 1 74 ? -2.725 10.277 -4.691 1.00 98.44 74 VAL A N 1
ATOM 532 C CA . VAL A 1 74 ? -1.917 9.863 -5.848 1.00 98.44 74 VAL A CA 1
ATOM 533 C C . VAL A 1 74 ? -1.737 11.010 -6.847 1.00 98.44 74 VAL A C 1
ATOM 535 O O . VAL A 1 74 ? -0.636 11.180 -7.371 1.00 98.44 74 VAL A O 1
ATOM 538 N N . VAL A 1 75 ? -2.779 11.821 -7.072 1.00 98.06 75 VAL A N 1
ATOM 539 C CA . VAL A 1 75 ? -2.692 13.035 -7.903 1.00 98.06 75 VAL A CA 1
ATOM 540 C C . VAL A 1 75 ? -1.719 14.046 -7.288 1.00 98.06 75 VAL A C 1
ATOM 542 O O . VAL A 1 75 ? -0.819 14.519 -7.974 1.00 98.06 75 VAL A O 1
ATOM 545 N N . ILE A 1 76 ? -1.843 14.330 -5.987 1.00 98.50 76 ILE A N 1
ATOM 546 C CA . ILE A 1 76 ? -0.968 15.273 -5.269 1.00 98.50 76 ILE A CA 1
ATOM 547 C C . ILE A 1 76 ? 0.490 14.790 -5.256 1.00 98.5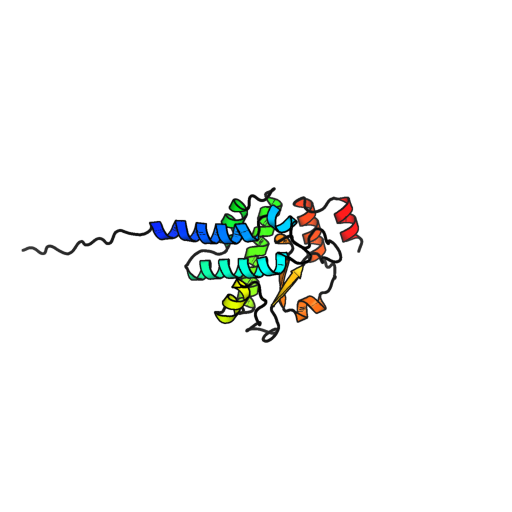0 76 ILE A C 1
ATOM 549 O O . ILE A 1 76 ? 1.402 15.599 -5.392 1.00 98.50 76 ILE A O 1
ATOM 553 N N . ALA A 1 77 ? 0.722 13.482 -5.120 1.00 98.25 77 ALA A N 1
ATOM 554 C CA . ALA A 1 77 ? 2.057 12.882 -5.124 1.00 98.25 77 ALA A CA 1
ATOM 555 C C . ALA A 1 77 ? 2.739 12.884 -6.507 1.00 98.25 77 ALA A C 1
ATOM 557 O O . ALA A 1 77 ? 3.879 12.434 -6.613 1.00 98.25 77 ALA A O 1
ATOM 558 N N . ASN A 1 78 ? 2.056 13.371 -7.551 1.00 97.06 78 ASN A N 1
ATOM 559 C CA . ASN A 1 78 ? 2.591 13.580 -8.895 1.00 97.06 78 ASN A CA 1
ATOM 560 C C . ASN A 1 78 ? 3.294 12.341 -9.481 1.00 97.06 78 ASN A C 1
ATOM 562 O O . ASN A 1 78 ? 4.455 12.380 -9.895 1.00 97.06 78 ASN A O 1
ATOM 566 N N . TYR A 1 79 ? 2.590 11.207 -9.479 1.00 96.06 79 TYR A N 1
ATOM 567 C CA . TYR A 1 79 ? 3.117 9.962 -10.034 1.00 96.06 79 TYR A CA 1
ATOM 568 C C . TYR A 1 79 ? 3.469 10.106 -11.530 1.00 96.06 79 TYR A C 1
ATOM 570 O O . TYR A 1 79 ? 2.682 10.666 -12.293 1.00 96.06 79 TYR A O 1
ATOM 578 N N . PRO A 1 80 ? 4.608 9.547 -11.986 1.00 92.19 80 PRO A N 1
ATOM 579 C CA . PRO A 1 80 ? 5.192 9.853 -13.298 1.00 92.19 80 PRO A CA 1
ATOM 580 C C . PRO A 1 80 ? 4.381 9.330 -14.487 1.00 92.19 80 PRO A C 1
ATOM 582 O O . PRO A 1 80 ? 4.603 9.740 -15.623 1.00 92.19 80 PRO A O 1
ATOM 585 N N . ASN A 1 81 ? 3.477 8.378 -14.257 1.00 96.25 81 ASN A N 1
ATOM 586 C CA . ASN A 1 81 ? 2.599 7.850 -15.287 1.00 96.25 81 ASN A CA 1
ATOM 587 C C . ASN A 1 81 ? 1.310 7.280 -14.682 1.00 96.25 81 ASN A C 1
ATOM 589 O O . ASN A 1 81 ? 1.263 6.865 -13.519 1.00 96.25 81 ASN A O 1
ATOM 593 N N . LYS A 1 82 ? 0.261 7.234 -15.510 1.00 97.44 82 LYS A N 1
ATOM 594 C CA . LYS A 1 82 ? -1.067 6.743 -15.123 1.00 97.44 82 LYS A CA 1
ATOM 595 C C . LYS A 1 82 ? -1.064 5.278 -14.652 1.00 97.44 82 LYS A C 1
ATOM 597 O O . LYS A 1 82 ? -1.681 5.021 -13.622 1.00 97.44 82 LYS A O 1
ATOM 602 N N . PRO A 1 83 ? -0.379 4.321 -15.313 1.00 98.31 83 PRO A N 1
ATOM 603 C CA . PRO A 1 83 ? -0.340 2.940 -14.828 1.00 98.31 83 PRO A CA 1
ATOM 604 C C . PRO A 1 83 ? 0.187 2.802 -13.394 1.00 98.31 83 PRO A C 1
ATOM 606 O O . PRO A 1 83 ? -0.418 2.096 -12.587 1.00 98.31 83 PRO A O 1
ATOM 609 N N . LEU A 1 84 ? 1.278 3.494 -13.048 1.00 98.06 84 LEU A N 1
ATOM 610 C CA . LEU A 1 84 ? 1.826 3.447 -11.696 1.00 98.06 84 LEU A CA 1
ATOM 611 C C . LEU A 1 84 ? 0.899 4.130 -10.685 1.00 98.06 84 LEU A C 1
ATOM 613 O O . LEU A 1 84 ? 0.681 3.592 -9.602 1.00 98.06 84 LEU A O 1
ATOM 617 N N . ALA A 1 85 ? 0.312 5.270 -11.056 1.00 98.44 85 ALA A N 1
ATOM 618 C CA . ALA A 1 85 ? -0.694 5.951 -10.248 1.00 98.44 85 ALA A CA 1
ATOM 619 C C . ALA A 1 85 ? -1.871 5.015 -9.902 1.00 98.44 85 ALA A C 1
ATOM 621 O O . ALA A 1 85 ? -2.230 4.874 -8.732 1.00 98.44 85 ALA A O 1
ATOM 622 N N . THR A 1 86 ? -2.417 4.306 -10.897 1.00 98.62 86 THR A N 1
ATOM 623 C CA . THR A 1 86 ? -3.495 3.323 -10.702 1.00 98.62 86 THR A CA 1
ATOM 624 C C . THR A 1 86 ? -3.061 2.178 -9.790 1.00 98.62 86 THR A C 1
ATOM 626 O O . THR A 1 86 ? -3.762 1.861 -8.835 1.00 98.62 86 THR A O 1
ATOM 629 N N . LEU A 1 87 ? -1.880 1.595 -10.009 1.00 98.81 87 LEU A N 1
ATOM 630 C CA . LEU A 1 87 ? -1.376 0.509 -9.163 1.00 98.81 87 LEU A CA 1
ATOM 631 C C . LEU A 1 87 ? -1.199 0.929 -7.694 1.00 98.81 87 LEU A C 1
ATOM 633 O O . LEU A 1 87 ? -1.478 0.138 -6.787 1.00 98.81 87 LEU A O 1
ATOM 637 N N . THR A 1 88 ? -0.745 2.160 -7.454 1.00 98.81 88 THR A N 1
ATOM 638 C CA . THR A 1 88 ? -0.604 2.726 -6.107 1.00 98.81 88 THR A CA 1
ATOM 639 C C . THR A 1 88 ? -1.965 2.976 -5.460 1.00 98.81 88 THR A C 1
ATOM 641 O O . THR A 1 88 ? -2.150 2.598 -4.303 1.00 98.81 88 THR A O 1
ATOM 644 N N . LEU A 1 89 ? -2.937 3.536 -6.190 1.00 98.81 89 LEU A N 1
ATOM 645 C CA . LEU A 1 89 ? -4.319 3.689 -5.715 1.00 98.81 89 LEU A CA 1
ATOM 646 C C . LEU A 1 89 ? -4.926 2.334 -5.325 1.00 98.81 89 LEU A C 1
ATOM 648 O O . LEU A 1 89 ? -5.464 2.181 -4.223 1.00 98.81 89 LEU A O 1
ATOM 652 N N . ASP A 1 90 ? -4.789 1.334 -6.195 1.00 98.75 90 ASP A N 1
ATOM 653 C CA . ASP A 1 90 ? -5.287 -0.009 -5.919 1.00 98.75 90 ASP A CA 1
ATOM 654 C C . ASP A 1 90 ? -4.596 -0.596 -4.674 1.00 98.75 90 ASP A C 1
ATOM 656 O O . ASP A 1 90 ? -5.223 -1.289 -3.882 1.00 98.75 90 ASP A O 1
ATOM 660 N N . SER A 1 91 ? -3.300 -0.337 -4.474 1.00 98.81 91 SER A N 1
ATOM 661 C CA . SER A 1 91 ? -2.579 -0.794 -3.278 1.00 98.81 91 SER A CA 1
ATOM 662 C C . SER A 1 91 ? -3.114 -0.162 -1.997 1.00 98.81 91 SER A C 1
ATOM 664 O O . SER A 1 91 ? -3.405 -0.874 -1.037 1.00 98.81 91 SER A O 1
ATOM 666 N N . LEU A 1 92 ? -3.310 1.157 -1.975 1.00 98.94 92 LEU A N 1
ATOM 667 C CA . LEU A 1 92 ? -3.835 1.868 -0.805 1.00 98.94 92 LEU A CA 1
ATOM 668 C C . LEU A 1 92 ? -5.225 1.361 -0.403 1.00 98.94 92 LEU A C 1
ATOM 670 O O . LEU A 1 92 ? -5.474 1.081 0.770 1.00 98.94 92 LEU A O 1
ATOM 674 N N . THR A 1 93 ? -6.111 1.196 -1.384 1.00 98.88 93 THR A N 1
ATOM 675 C CA . THR A 1 93 ? -7.484 0.723 -1.159 1.00 98.88 93 THR A CA 1
ATOM 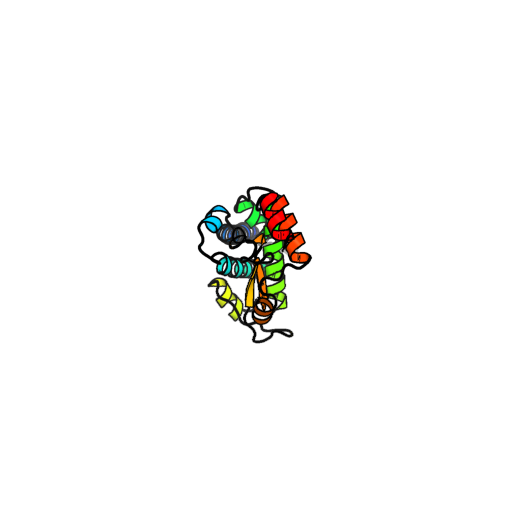676 C C . THR A 1 93 ? -7.528 -0.747 -0.739 1.00 98.88 93 THR A C 1
ATOM 678 O O . THR A 1 93 ? -8.226 -1.080 0.220 1.00 98.88 93 THR A O 1
ATOM 681 N N . ARG A 1 94 ? -6.729 -1.625 -1.368 1.00 98.81 94 ARG A N 1
ATOM 682 C CA . ARG A 1 94 ? -6.585 -3.029 -0.938 1.00 98.81 94 ARG A CA 1
ATOM 683 C C . ARG A 1 94 ? -6.063 -3.132 0.491 1.00 98.81 94 ARG A C 1
ATOM 685 O O . ARG A 1 94 ? -6.620 -3.886 1.278 1.00 98.81 94 ARG A O 1
ATOM 692 N N . ASN A 1 95 ? -5.034 -2.364 0.841 1.00 98.94 95 ASN A N 1
ATOM 693 C CA . ASN A 1 95 ? -4.448 -2.393 2.180 1.00 98.94 95 ASN A CA 1
ATOM 694 C C . ASN A 1 95 ? -5.438 -1.925 3.253 1.00 98.94 95 ASN A C 1
ATOM 696 O O . ASN A 1 95 ? -5.551 -2.568 4.296 1.00 98.94 95 ASN A O 1
ATOM 700 N N . HIS A 1 96 ? -6.219 -0.873 2.988 1.00 98.88 96 HIS A N 1
ATOM 701 C CA . HIS A 1 96 ? -7.306 -0.468 3.888 1.00 98.88 96 HIS A CA 1
ATOM 702 C C . HIS A 1 96 ? -8.373 -1.566 4.035 1.00 98.88 96 HIS A C 1
ATOM 704 O O . HIS A 1 96 ? -8.772 -1.892 5.156 1.00 98.88 96 HIS A O 1
ATOM 710 N N . SER A 1 97 ? -8.771 -2.204 2.930 1.00 98.81 97 SER A N 1
ATOM 711 C CA . SER A 1 97 ? -9.733 -3.313 2.950 1.00 98.81 97 SER A CA 1
ATOM 712 C C . SER A 1 97 ? -9.231 -4.503 3.777 1.00 98.81 97 SER A C 1
ATOM 714 O O . SER A 1 97 ? -9.953 -4.989 4.648 1.00 98.81 97 SER A O 1
ATOM 716 N N . ILE A 1 98 ? -7.976 -4.921 3.588 1.00 98.75 98 ILE A N 1
ATOM 717 C CA . ILE A 1 98 ? -7.364 -6.014 4.355 1.00 98.75 98 ILE A CA 1
ATOM 718 C C . ILE A 1 98 ? -7.300 -5.662 5.844 1.00 98.75 98 ILE A C 1
ATOM 720 O O . ILE A 1 98 ? -7.698 -6.465 6.686 1.00 98.75 98 ILE A O 1
ATOM 724 N N . ALA A 1 99 ? -6.850 -4.452 6.187 1.00 98.69 99 ALA A N 1
ATOM 725 C CA . ALA A 1 99 ? -6.793 -3.999 7.574 1.00 98.69 99 ALA A CA 1
ATOM 726 C C . ALA A 1 99 ? -8.186 -3.992 8.236 1.00 98.69 99 ALA A C 1
ATOM 728 O O . ALA A 1 99 ? -8.335 -4.395 9.392 1.00 98.69 99 ALA A O 1
ATOM 729 N N . THR A 1 100 ? -9.220 -3.601 7.485 1.00 98.56 100 THR A N 1
ATOM 730 C CA . THR A 1 100 ? -10.620 -3.674 7.929 1.00 98.56 100 THR A CA 1
ATOM 731 C C . THR A 1 100 ? -11.025 -5.120 8.216 1.00 98.56 100 THR A C 1
ATOM 733 O O . THR A 1 100 ? -11.508 -5.424 9.305 1.00 98.56 100 THR A O 1
ATOM 736 N N . GLN A 1 101 ? -10.778 -6.031 7.271 1.00 98.44 101 GLN A N 1
ATOM 737 C CA . GLN A 1 101 ? -11.142 -7.449 7.379 1.00 98.44 101 GLN A CA 1
ATOM 738 C C . GLN A 1 101 ? -10.397 -8.184 8.500 1.00 98.44 101 GLN A C 1
ATOM 740 O O . GLN A 1 101 ? -10.933 -9.128 9.072 1.00 98.44 101 GLN A O 1
ATOM 745 N N . LEU A 1 102 ? -9.178 -7.751 8.831 1.00 98.50 102 LEU A N 1
ATOM 746 C CA . LEU A 1 102 ? -8.375 -8.286 9.936 1.00 98.50 102 LEU A CA 1
ATOM 747 C C . LEU A 1 102 ? -8.690 -7.623 11.289 1.00 98.50 102 LEU A C 1
ATOM 749 O O . LEU A 1 102 ? -8.127 -8.004 12.319 1.00 98.50 102 LEU A O 1
ATOM 753 N N . GLY A 1 103 ? -9.612 -6.655 11.319 1.00 98.44 103 GLY A N 1
ATOM 754 C CA . GLY A 1 103 ? -10.082 -6.021 12.551 1.00 98.44 103 GLY A CA 1
ATOM 755 C C . GLY A 1 103 ? -9.020 -5.181 13.259 1.00 98.44 103 GLY A C 1
ATOM 756 O O . GLY A 1 103 ? -9.147 -4.921 14.452 1.00 98.44 103 GLY A O 1
ATOM 757 N N . VAL A 1 104 ? -7.969 -4.759 12.547 1.00 98.56 104 VAL A N 1
ATOM 758 C CA . VAL A 1 104 ? -6.876 -3.954 13.123 1.00 98.56 104 VAL A CA 1
ATOM 759 C C . VAL A 1 104 ? -7.182 -2.456 13.125 1.00 98.56 104 VAL A C 1
ATOM 761 O O . VAL A 1 104 ? -6.471 -1.678 13.743 1.00 98.56 104 VAL A O 1
ATOM 764 N N . LEU A 1 105 ? -8.256 -2.031 12.461 1.00 98.56 105 LEU A N 1
ATOM 765 C CA . LEU A 1 105 ? -8.665 -0.627 12.381 1.00 98.56 105 LEU A CA 1
ATOM 766 C C . LEU A 1 105 ? -9.492 -0.162 13.588 1.00 98.56 105 LEU A C 1
ATOM 768 O O . LEU A 1 105 ? -10.292 0.757 13.455 1.00 98.56 105 LEU A O 1
ATOM 772 N N . ASN A 1 106 ? -9.339 -0.787 14.758 1.00 97.44 106 ASN A N 1
ATOM 773 C CA . ASN A 1 106 ? -9.910 -0.302 16.018 1.00 97.44 106 ASN A CA 1
ATOM 774 C C . ASN A 1 106 ? -9.016 0.790 16.647 1.00 97.44 106 ASN A C 1
ATOM 776 O O . ASN A 1 106 ? -8.008 1.182 16.068 1.00 97.44 106 ASN A O 1
ATOM 780 N N . GLU A 1 107 ? -9.381 1.324 17.815 1.00 97.75 107 GLU A N 1
ATOM 781 C CA . GLU A 1 107 ? -8.622 2.419 18.447 1.00 97.75 107 GLU A CA 1
ATOM 782 C C . GLU A 1 107 ? -7.163 2.054 18.752 1.00 97.75 107 GLU A C 1
ATOM 784 O O . GLU A 1 107 ? -6.257 2.827 18.430 1.00 97.75 107 GLU A O 1
ATOM 789 N N . ALA A 1 108 ? -6.929 0.867 19.319 1.00 97.56 108 ALA A N 1
ATOM 790 C CA . ALA A 1 108 ? -5.590 0.389 19.646 1.00 97.56 108 ALA A CA 1
ATOM 791 C C . ALA A 1 108 ? -4.736 0.212 18.382 1.00 97.56 108 ALA A C 1
ATOM 793 O O . ALA A 1 108 ? -3.633 0.748 18.298 1.00 97.56 108 ALA A O 1
ATOM 794 N N . GLY A 1 109 ? -5.270 -0.454 17.358 1.00 98.44 109 GLY A N 1
ATOM 795 C CA . GLY A 1 109 ? -4.521 -0.668 16.128 1.00 98.44 109 GLY A CA 1
ATOM 796 C C . GLY A 1 109 ? -4.295 0.620 15.332 1.00 98.44 109 GLY A C 1
ATOM 797 O O . GLY A 1 109 ? -3.213 0.814 14.783 1.00 9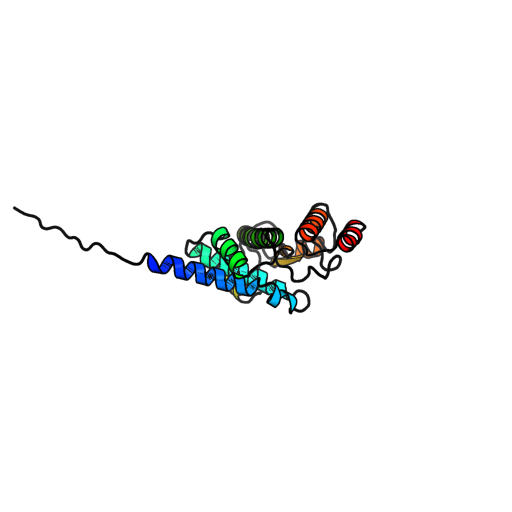8.44 109 GLY A O 1
ATOM 798 N N . LEU A 1 110 ? -5.233 1.575 15.355 1.00 98.56 110 LEU A N 1
ATOM 799 C CA . LEU A 1 110 ? -5.000 2.909 14.790 1.00 98.56 110 LEU A CA 1
ATOM 800 C C . LEU A 1 110 ? -3.896 3.670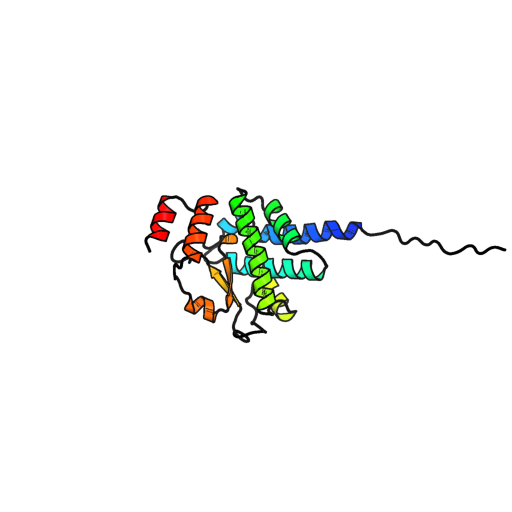 15.525 1.00 98.56 110 LEU A C 1
ATOM 802 O O . LEU A 1 110 ? -3.119 4.378 14.880 1.00 98.56 110 LEU A O 1
ATOM 806 N N . LYS A 1 111 ? -3.796 3.536 16.852 1.00 98.25 111 LYS A N 1
ATOM 807 C CA . LYS A 1 111 ? -2.695 4.121 17.627 1.00 98.25 111 LYS A CA 1
ATOM 808 C C . LYS A 1 111 ? -1.343 3.565 17.168 1.00 98.25 111 LYS A C 1
ATOM 810 O O . LYS A 1 111 ? -0.418 4.351 16.963 1.00 98.25 111 LYS A O 1
ATOM 815 N N . ASP A 1 112 ? -1.243 2.259 16.938 1.00 98.50 112 ASP A N 1
ATOM 816 C CA . ASP A 1 112 ? -0.015 1.622 16.449 1.00 98.50 112 ASP A CA 1
ATOM 817 C C . ASP A 1 112 ? 0.317 2.049 15.013 1.00 98.50 112 ASP A C 1
ATOM 819 O O . ASP A 1 112 ? 1.417 2.539 14.730 1.00 98.50 112 ASP A O 1
ATOM 823 N N . MET A 1 113 ? -0.659 1.958 14.108 1.00 98.69 113 MET A N 1
ATOM 824 C CA . MET A 1 113 ? -0.469 2.248 12.686 1.00 98.69 113 MET A CA 1
ATOM 825 C C . MET A 1 113 ? -0.146 3.726 12.419 1.00 98.69 113 MET A C 1
ATOM 827 O O . MET A 1 113 ? 0.638 4.016 11.516 1.00 98.69 113 MET A O 1
ATOM 831 N N . ARG A 1 114 ? -0.649 4.672 13.231 1.00 98.19 114 ARG A N 1
ATOM 832 C CA . ARG A 1 114 ? -0.235 6.095 13.192 1.00 98.19 114 ARG A CA 1
ATOM 833 C C . ARG A 1 114 ? 1.261 6.276 13.468 1.00 98.19 114 ARG A C 1
ATOM 835 O O . ARG A 1 114 ? 1.898 7.141 12.868 1.00 98.19 114 ARG A O 1
ATOM 842 N N . GLY A 1 115 ? 1.835 5.445 14.338 1.00 96.75 115 GLY A N 1
ATOM 843 C CA . GLY A 1 115 ? 3.279 5.383 14.580 1.00 96.75 115 GLY A CA 1
ATOM 844 C C . GLY A 1 115 ? 4.055 4.709 13.445 1.00 96.75 115 GLY A C 1
ATOM 845 O O . GLY A 1 115 ? 5.258 4.918 13.304 1.00 96.75 115 GLY A O 1
ATOM 846 N N . GLY A 1 116 ? 3.364 3.982 12.565 1.00 97.19 116 GLY A N 1
ATOM 847 C CA . GLY A 1 116 ? 3.971 3.091 11.581 1.00 97.19 116 GLY A CA 1
ATOM 848 C C . GLY A 1 116 ? 4.305 1.712 12.150 1.00 97.19 116 GLY A C 1
ATOM 849 O O . GLY A 1 116 ? 5.080 0.984 11.533 1.00 97.19 116 GLY A O 1
ATOM 850 N N . HIS A 1 117 ? 3.748 1.372 13.314 1.00 98.06 117 HIS A N 1
ATOM 851 C CA . HIS A 1 117 ? 3.918 0.079 13.964 1.00 98.06 117 HIS A CA 1
ATOM 852 C C . HIS A 1 117 ? 2.868 -0.926 13.483 1.00 98.06 117 HIS A C 1
ATOM 854 O O . HIS A 1 117 ? 1.839 -0.563 12.905 1.00 98.06 117 HIS A O 1
ATOM 860 N N . SER A 1 118 ? 3.156 -2.200 13.725 1.00 96.88 118 SER A N 1
ATOM 861 C CA . SER A 1 118 ? 2.301 -3.324 13.372 1.00 96.88 118 SER A CA 1
ATOM 862 C C . SER A 1 118 ? 1.284 -3.616 14.480 1.00 96.88 118 SER A C 1
ATOM 864 O O . SER A 1 118 ? 1.694 -3.965 15.585 1.00 96.88 118 SER A O 1
ATOM 866 N N . PRO A 1 119 ? -0.029 -3.499 14.224 1.00 98.38 119 PRO A N 1
ATOM 867 C CA . PRO A 1 119 ? -1.048 -3.853 15.207 1.00 98.38 119 PRO A CA 1
ATOM 868 C C . PRO A 1 119 ? -1.275 -5.371 15.285 1.00 98.38 119 PRO A C 1
ATOM 870 O O . PRO A 1 119 ? -0.959 -6.123 14.359 1.00 98.38 119 PRO A O 1
ATOM 873 N N . THR A 1 120 ? -1.909 -5.821 16.369 1.00 98.69 120 THR A N 1
ATOM 874 C CA . THR A 1 120 ? -2.359 -7.217 16.530 1.00 98.69 120 THR A CA 1
ATOM 875 C C . THR A 1 120 ? -3.717 -7.443 15.861 1.00 98.69 120 THR A C 1
ATOM 877 O O . THR A 1 120 ? -4.658 -6.679 16.084 1.00 98.69 120 THR A O 1
ATOM 880 N N . ILE A 1 121 ? -3.847 -8.522 15.087 1.00 98.75 121 ILE A N 1
ATOM 881 C CA . ILE A 1 121 ? -5.077 -8.938 14.396 1.00 98.75 121 ILE A CA 1
ATOM 882 C C . ILE A 1 121 ? -6.138 -9.379 15.409 1.00 98.75 121 ILE A C 1
ATOM 884 O O . ILE A 1 121 ? -5.862 -10.156 16.322 1.00 98.75 121 ILE A O 1
ATOM 888 N N . GLN A 1 122 ? -7.378 -8.917 15.229 1.00 98.12 122 GLN A N 1
ATOM 889 C CA . GLN A 1 122 ? -8.441 -9.078 16.233 1.00 98.12 122 GLN A CA 1
ATOM 890 C C . GLN A 1 122 ? -9.535 -10.069 15.840 1.00 98.12 122 GLN A C 1
ATOM 892 O O . GLN A 1 122 ? -10.270 -10.548 16.708 1.00 98.12 122 GLN A O 1
ATOM 897 N N . VAL A 1 123 ? -9.656 -10.390 14.551 1.00 96.25 123 VAL A N 1
ATOM 898 C CA . VAL A 1 123 ? -10.752 -11.213 14.024 1.00 96.25 123 VAL A CA 1
ATOM 899 C C . VAL A 1 123 ? -10.255 -12.281 13.050 1.00 96.25 123 VAL A C 1
ATOM 901 O O . VAL A 1 123 ? -9.168 -12.190 12.479 1.00 96.25 123 VAL A O 1
ATOM 904 N N . GLY A 1 124 ? -11.084 -13.305 12.851 1.00 95.44 124 GLY A N 1
ATOM 905 C CA . GLY A 1 124 ? -10.824 -14.392 11.911 1.00 95.44 124 GLY A CA 1
ATOM 906 C C . GLY A 1 124 ? -9.722 -15.358 12.357 1.00 95.44 124 GLY A C 1
ATOM 907 O O . GLY A 1 124 ? -9.248 -15.337 13.492 1.00 95.44 124 GLY A O 1
ATOM 908 N N . LYS A 1 125 ? -9.300 -16.224 11.427 1.00 96.94 125 LYS A N 1
ATOM 909 C CA . LYS A 1 125 ? -8.357 -17.331 11.684 1.00 96.94 125 LYS A CA 1
ATOM 910 C C . LYS A 1 125 ? 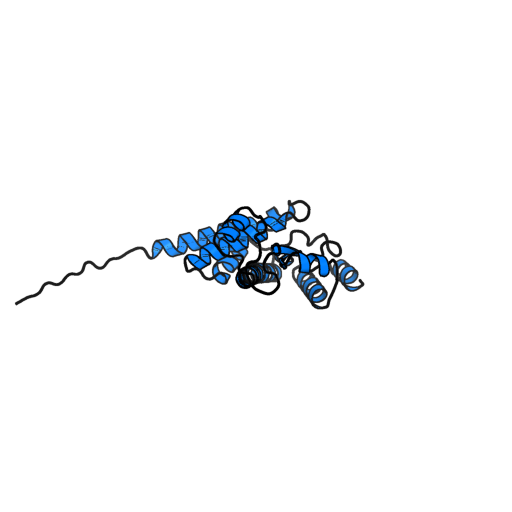-6.941 -16.908 12.101 1.00 96.94 125 LYS A C 1
ATOM 912 O O . LYS A 1 125 ? -6.150 -17.757 12.492 1.00 96.94 125 LYS A O 1
ATOM 917 N N . TYR A 1 126 ? -6.622 -15.620 11.990 1.00 97.38 126 TYR A N 1
ATOM 918 C CA . TYR A 1 126 ? -5.323 -15.048 12.350 1.00 97.38 126 TYR A CA 1
ATOM 919 C C . TYR A 1 126 ? -5.387 -14.164 13.600 1.00 97.38 126 TYR A C 1
ATOM 921 O O . TYR A 1 126 ? -4.443 -13.428 13.867 1.00 97.38 126 TYR A O 1
ATOM 929 N N . LYS A 1 127 ? -6.485 -14.203 14.367 1.00 98.12 127 LYS A N 1
ATOM 930 C CA . LYS A 1 127 ? -6.594 -13.462 15.628 1.00 98.12 127 LYS A CA 1
ATOM 931 C C . LYS A 1 127 ? -5.395 -13.755 16.540 1.00 98.12 127 LYS A C 1
ATOM 933 O O . LYS A 1 127 ? -5.032 -14.912 16.739 1.00 98.12 127 LYS A O 1
ATOM 938 N N . GLY A 1 128 ? -4.804 -12.699 17.095 1.00 98.25 128 GLY A N 1
ATOM 939 C CA . GLY A 1 128 ? -3.604 -12.761 17.930 1.00 98.25 128 GLY A CA 1
ATOM 940 C C . GLY A 1 128 ? -2.283 -12.820 17.155 1.00 98.25 128 GLY A C 1
ATOM 941 O O . GLY A 1 128 ? -1.231 -12.808 17.783 1.00 98.25 128 GLY A O 1
ATOM 942 N N . ASP A 1 129 ? -2.309 -12.884 15.821 1.00 98.50 129 ASP A N 1
ATOM 943 C CA . ASP A 1 129 ? -1.112 -12.714 14.990 1.00 98.50 129 ASP A CA 1
ATOM 944 C C . ASP A 1 129 ? -0.804 -11.225 14.759 1.00 98.50 129 ASP A C 1
ATOM 946 O O . ASP A 1 129 ? -1.683 -10.363 14.866 1.00 98.50 129 ASP A O 1
ATOM 950 N N . GLU A 1 130 ? 0.444 -10.919 14.421 1.00 98.38 130 GLU A N 1
ATOM 951 C CA . GLU A 1 130 ? 0.863 -9.561 14.072 1.00 98.38 130 GLU A CA 1
ATOM 952 C C . GLU A 1 130 ? 0.484 -9.240 12.616 1.00 98.38 130 GLU A C 1
ATOM 954 O O . GLU A 1 130 ? 0.618 -10.077 11.717 1.00 98.38 130 GLU A O 1
ATOM 959 N N . LEU A 1 131 ? 0.021 -8.016 12.352 1.00 98.62 131 LEU A N 1
ATOM 960 C CA . LEU A 1 131 ? -0.101 -7.515 10.987 1.00 98.62 131 LEU A CA 1
ATOM 961 C C . LEU A 1 131 ? 1.283 -7.183 10.424 1.00 98.62 131 LEU A C 1
ATOM 963 O O . LEU A 1 131 ? 2.037 -6.426 11.015 1.00 98.62 131 LEU A O 1
ATOM 967 N N . SER A 1 132 ? 1.595 -7.654 9.227 1.00 98.44 132 SER A N 1
ATOM 968 C CA . SER A 1 132 ? 2.869 -7.380 8.561 1.00 98.44 132 SER A CA 1
ATOM 969 C C . SER A 1 132 ? 2.662 -6.697 7.212 1.00 98.44 132 SER A C 1
ATOM 971 O O . SER A 1 132 ? 1.575 -6.759 6.639 1.00 98.44 132 SER A O 1
ATOM 973 N N . VAL A 1 133 ? 3.720 -6.065 6.699 1.00 98.38 133 VAL A N 1
ATOM 974 C CA . VAL A 1 133 ? 3.787 -5.572 5.317 1.00 98.38 133 VAL A CA 1
ATOM 975 C C . VAL A 1 133 ? 4.671 -6.522 4.515 1.00 98.38 133 VAL A C 1
ATOM 977 O O . VAL A 1 133 ? 5.851 -6.703 4.837 1.00 98.38 133 VAL A O 1
ATOM 980 N N . ASP A 1 134 ? 4.105 -7.106 3.471 1.00 97.25 134 ASP A N 1
ATOM 981 C CA . ASP A 1 134 ? 4.780 -7.989 2.531 1.00 97.25 134 ASP A CA 1
ATOM 982 C C . ASP A 1 134 ? 4.944 -7.340 1.155 1.00 97.25 134 ASP A C 1
ATOM 984 O O . ASP A 1 134 ? 4.225 -6.413 0.781 1.00 97.25 134 ASP A O 1
ATOM 988 N N . HIS A 1 135 ? 5.899 -7.858 0.389 1.00 98.31 135 HIS A N 1
ATOM 989 C CA . HIS A 1 135 ? 6.113 -7.511 -1.005 1.00 98.31 135 HIS A CA 1
ATOM 990 C C . HIS A 1 135 ? 5.365 -8.501 -1.896 1.00 98.31 135 HIS A C 1
ATOM 992 O O . HIS A 1 135 ? 5.604 -9.709 -1.829 1.00 98.31 135 HIS A O 1
ATOM 998 N N . ILE A 1 136 ? 4.489 -8.009 -2.778 1.00 97.88 136 ILE A N 1
ATOM 999 C CA . ILE A 1 136 ? 3.775 -8.855 -3.740 1.00 97.88 136 ILE A CA 1
ATOM 1000 C C . ILE A 1 136 ? 4.809 -9.598 -4.584 1.00 97.88 136 ILE A C 1
ATOM 1002 O O . ILE A 1 136 ? 4.924 -10.812 -4.427 1.00 97.88 136 ILE A O 1
ATOM 1006 N N . VAL A 1 137 ? 5.605 -8.882 -5.385 1.00 98.12 137 VAL A N 1
ATOM 1007 C CA . VAL A 1 137 ? 6.839 -9.406 -5.984 1.00 98.12 137 VAL A CA 1
ATOM 1008 C C . VAL A 1 137 ? 7.928 -9.366 -4.910 1.00 98.12 137 VAL A C 1
ATOM 1010 O O . VAL A 1 137 ? 8.294 -8.267 -4.480 1.00 98.12 137 VAL A O 1
ATOM 1013 N N . PRO A 1 138 ? 8.461 -10.519 -4.467 1.00 97.38 138 PRO A N 1
ATOM 1014 C CA . PRO A 1 138 ? 9.373 -10.575 -3.335 1.00 97.38 138 PRO A CA 1
ATOM 1015 C C . PRO A 1 138 ? 10.609 -9.700 -3.534 1.00 97.38 138 PRO A C 1
ATOM 1017 O O . PRO A 1 138 ? 11.269 -9.759 -4.572 1.00 97.38 138 PRO A O 1
ATOM 1020 N N . ARG A 1 139 ? 11.008 -8.974 -2.486 1.00 96.62 139 ARG A N 1
ATOM 1021 C CA . ARG A 1 139 ? 12.240 -8.167 -2.478 1.00 96.62 139 ARG A CA 1
ATOM 1022 C C . ARG A 1 139 ? 13.489 -8.970 -2.867 1.00 96.62 139 ARG A C 1
ATOM 1024 O O . ARG A 1 139 ? 14.390 -8.439 -3.501 1.00 96.62 139 ARG A O 1
ATOM 1031 N N . ALA A 1 140 ? 13.568 -10.243 -2.470 1.00 95.94 140 ALA A N 1
ATOM 1032 C CA . ALA A 1 140 ? 14.692 -11.115 -2.832 1.00 95.94 140 ALA A CA 1
ATOM 1033 C C . ALA A 1 140 ? 14.784 -11.376 -4.348 1.00 95.94 140 ALA A C 1
ATOM 1035 O O . ALA A 1 140 ? 15.856 -11.695 -4.854 1.00 95.94 140 ALA A O 1
ATOM 1036 N N . VAL A 1 141 ? 13.664 -11.231 -5.061 1.00 96.75 141 VAL A N 1
ATOM 1037 C CA . VAL A 1 141 ? 13.564 -11.398 -6.510 1.00 96.75 141 VAL A CA 1
ATOM 1038 C C . VAL A 1 141 ? 13.717 -10.059 -7.226 1.00 96.75 141 VAL A C 1
ATOM 1040 O O . VAL A 1 141 ? 14.453 -10.012 -8.203 1.00 96.75 141 VAL A O 1
ATOM 1043 N N . ALA A 1 142 ? 13.086 -8.986 -6.738 1.00 97.38 142 ALA A N 1
ATOM 1044 C CA . ALA A 1 142 ? 13.123 -7.643 -7.327 1.00 97.38 142 ALA A CA 1
ATOM 1045 C C . ALA A 1 142 ? 13.392 -6.566 -6.251 1.00 97.38 142 ALA A C 1
ATOM 1047 O O . ALA A 1 142 ? 12.456 -5.911 -5.783 1.00 97.38 142 ALA A O 1
ATOM 1048 N N . PRO A 1 143 ? 14.652 -6.389 -5.805 1.00 97.25 143 PRO A N 1
ATOM 1049 C CA . PRO A 1 143 ? 14.998 -5.416 -4.764 1.00 97.25 143 PRO A CA 1
ATOM 1050 C C . PRO A 1 143 ? 14.694 -3.963 -5.156 1.00 97.25 143 PRO A C 1
ATOM 1052 O O . PRO A 1 143 ? 14.426 -3.143 -4.285 1.00 97.25 143 PRO A O 1
ATOM 1055 N N . GLU A 1 144 ? 14.669 -3.644 -6.448 1.00 97.50 144 GLU A N 1
ATOM 1056 C CA . GLU A 1 144 ? 14.261 -2.343 -6.986 1.00 97.50 144 GLU A CA 1
ATOM 1057 C C . GLU A 1 144 ? 12.798 -1.978 -6.664 1.00 97.50 144 GLU A C 1
ATOM 1059 O O . GLU A 1 144 ? 12.430 -0.807 -6.704 1.00 97.50 144 GLU A O 1
ATOM 1064 N N . LEU A 1 145 ? 11.971 -2.960 -6.284 1.00 98.19 145 LEU A N 1
ATOM 1065 C CA . LEU A 1 145 ? 10.579 -2.758 -5.876 1.00 98.19 145 LEU A CA 1
ATOM 1066 C C . LEU A 1 145 ? 10.390 -2.689 -4.347 1.00 98.19 145 LEU A C 1
ATOM 1068 O O . LEU A 1 145 ? 9.246 -2.671 -3.889 1.00 98.19 145 LEU A O 1
ATOM 1072 N N . ASP A 1 146 ? 11.468 -2.670 -3.548 1.00 98.44 146 ASP A N 1
ATOM 1073 C CA . ASP A 1 146 ? 11.411 -2.759 -2.072 1.00 98.44 146 ASP A CA 1
ATOM 1074 C C . ASP A 1 146 ? 10.575 -1.633 -1.444 1.00 98.44 146 ASP A C 1
ATOM 1076 O O . ASP A 1 146 ? 9.797 -1.870 -0.523 1.00 98.44 146 ASP A O 1
ATOM 1080 N N . ASN A 1 147 ? 10.695 -0.416 -1.978 1.00 98.69 147 ASN A N 1
ATOM 1081 C CA . ASN A 1 147 ? 10.018 0.774 -1.456 1.00 98.69 147 ASN A CA 1
ATOM 1082 C C . ASN A 1 147 ? 8.866 1.270 -2.350 1.00 98.69 147 ASN A C 1
ATOM 1084 O O . ASN A 1 147 ? 8.381 2.388 -2.186 1.00 98.69 147 ASN A O 1
ATOM 1088 N N . VAL A 1 148 ? 8.401 0.445 -3.292 1.00 98.44 148 VAL A N 1
ATOM 1089 C CA . VAL A 1 148 ? 7.286 0.781 -4.186 1.00 98.44 148 VAL A CA 1
ATOM 1090 C C . VAL A 1 148 ? 5.960 0.455 -3.498 1.00 98.44 148 VAL A C 1
ATOM 1092 O O . VAL A 1 148 ? 5.620 -0.714 -3.353 1.00 98.44 148 VAL A O 1
ATOM 1095 N N . ILE A 1 149 ? 5.160 1.468 -3.144 1.00 98.75 149 ILE A N 1
ATOM 1096 C CA . ILE A 1 149 ? 3.861 1.294 -2.451 1.00 98.75 149 ILE A CA 1
ATOM 1097 C C . ILE A 1 149 ? 2.922 0.345 -3.204 1.00 98.75 149 ILE A C 1
ATOM 1099 O O . ILE A 1 149 ? 2.248 -0.486 -2.597 1.00 98.75 149 ILE A O 1
ATOM 1103 N N . ALA A 1 150 ? 2.911 0.414 -4.536 1.00 98.69 150 ALA A N 1
ATOM 1104 C CA . ALA A 1 150 ? 2.133 -0.486 -5.381 1.00 98.69 150 ALA A CA 1
ATOM 1105 C C . ALA A 1 150 ? 2.489 -1.983 -5.217 1.00 98.69 150 ALA A C 1
ATOM 1107 O O . ALA A 1 150 ? 1.661 -2.841 -5.526 1.00 98.69 150 ALA A O 1
ATOM 1108 N N . ASN A 1 151 ? 3.698 -2.290 -4.734 1.00 98.75 151 ASN A N 1
ATOM 1109 C CA . ASN A 1 151 ? 4.201 -3.638 -4.473 1.00 98.75 151 ASN A CA 1
ATOM 1110 C C . ASN A 1 151 ? 4.019 -4.083 -3.014 1.00 98.75 151 ASN A C 1
ATOM 1112 O O . ASN A 1 151 ? 4.399 -5.202 -2.687 1.00 98.75 151 ASN A O 1
ATOM 1116 N N . LEU A 1 152 ? 3.461 -3.244 -2.139 1.00 98.75 152 LEU A N 1
ATOM 1117 C CA . LEU A 1 152 ? 3.316 -3.556 -0.718 1.00 98.75 152 LEU A CA 1
ATOM 1118 C C . LEU A 1 152 ? 1.883 -3.955 -0.367 1.00 98.75 152 LEU A C 1
ATOM 1120 O O . LEU A 1 152 ? 0.922 -3.308 -0.786 1.00 98.75 152 LEU A O 1
ATOM 1124 N N . GLU A 1 153 ? 1.748 -5.010 0.427 1.00 98.19 153 GLU A N 1
ATOM 1125 C CA . GLU A 1 153 ? 0.467 -5.569 0.846 1.00 98.19 153 GLU A CA 1
ATOM 1126 C C . GLU A 1 153 ? 0.488 -5.947 2.330 1.00 98.19 153 GLU A C 1
ATOM 1128 O O . GLU A 1 153 ? 1.434 -6.558 2.823 1.00 98.19 153 GLU A O 1
ATOM 1133 N N . LEU A 1 154 ? -0.562 -5.574 3.051 1.00 98.69 154 LEU A N 1
ATOM 1134 C CA . LEU A 1 154 ? -0.788 -5.967 4.428 1.00 98.69 154 LEU A CA 1
ATOM 1135 C C . LEU A 1 154 ? -1.235 -7.421 4.473 1.00 98.69 154 LEU A C 1
ATOM 1137 O O . LEU A 1 154 ? -2.079 -7.846 3.690 1.00 98.69 154 LEU A O 1
ATOM 1141 N N . MET A 1 155 ? -0.693 -8.185 5.413 1.00 97.88 155 MET A N 1
ATOM 1142 C CA . MET A 1 155 ? -1.112 -9.564 5.643 1.00 97.88 155 MET A CA 1
ATOM 1143 C C . MET A 1 155 ? -0.670 -10.065 7.025 1.00 97.88 155 MET A C 1
ATOM 1145 O O . MET A 1 155 ? 0.257 -9.499 7.610 1.00 97.88 155 MET A O 1
ATOM 1149 N N . PRO A 1 156 ? -1.270 -11.147 7.552 1.00 98.56 156 PRO A N 1
ATOM 1150 C CA . PRO A 1 156 ? -0.813 -11.774 8.793 1.00 98.56 156 PRO A CA 1
ATOM 1151 C C . PRO A 1 156 ? 0.653 -12.214 8.713 1.00 98.56 156 PRO A C 1
ATOM 1153 O O . PRO A 1 156 ? 1.069 -12.803 7.709 1.00 98.56 156 PRO A O 1
ATOM 1156 N N . LEU A 1 157 ? 1.432 -11.964 9.765 1.00 98.00 157 LEU A N 1
ATOM 1157 C CA . LEU A 1 157 ? 2.866 -12.249 9.809 1.00 98.00 157 LEU A CA 1
ATOM 1158 C C . LEU A 1 157 ? 3.172 -13.732 9.573 1.00 98.00 157 LEU A C 1
ATOM 1160 O O . LEU A 1 157 ? 4.054 -14.056 8.776 1.00 98.00 157 LEU A O 1
ATOM 1164 N N . LYS A 1 158 ? 2.420 -14.653 10.184 1.00 97.00 158 LYS A N 1
ATOM 1165 C CA . LYS A 1 158 ? 2.625 -16.097 9.965 1.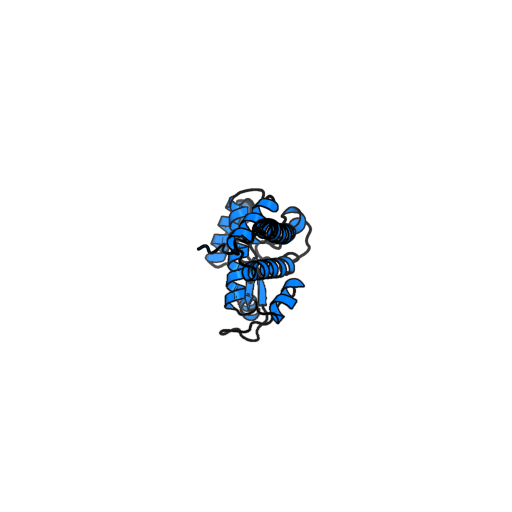00 97.00 158 LYS A CA 1
ATOM 1166 C C . LYS A 1 158 ? 2.400 -16.487 8.505 1.00 97.00 158 LYS A C 1
ATOM 1168 O O . LYS A 1 158 ? 3.125 -17.326 7.968 1.00 97.00 158 LYS A O 1
ATOM 1173 N N . MET A 1 159 ? 1.423 -15.861 7.844 1.00 96.12 159 MET A N 1
ATOM 1174 C CA . MET A 1 159 ? 1.177 -16.075 6.415 1.00 96.12 159 MET A CA 1
ATOM 1175 C C . MET A 1 159 ? 2.330 -15.523 5.571 1.00 96.12 159 MET A C 1
ATOM 1177 O O . MET A 1 159 ? 2.792 -16.213 4.665 1.00 96.12 159 MET A O 1
ATOM 1181 N N . ASN A 1 160 ? 2.818 -14.322 5.889 1.00 96.00 160 ASN A N 1
ATOM 1182 C CA . ASN A 1 160 ? 3.957 -13.697 5.218 1.00 96.00 160 ASN A CA 1
ATOM 1183 C C . ASN A 1 160 ? 5.208 -14.594 5.282 1.00 96.00 160 ASN A C 1
ATOM 1185 O O . ASN A 1 160 ? 5.788 -14.949 4.254 1.00 96.00 160 ASN A O 1
ATOM 1189 N N . ILE A 1 161 ? 5.550 -15.080 6.480 1.00 93.06 161 ILE A N 1
ATOM 1190 C CA . ILE A 1 161 ? 6.676 -16.004 6.691 1.00 93.06 161 ILE A CA 1
ATOM 1191 C C . ILE A 1 161 ? 6.510 -17.279 5.847 1.00 93.06 161 ILE A C 1
ATOM 1193 O O . ILE A 1 161 ? 7.451 -17.708 5.180 1.00 93.06 161 ILE A O 1
ATOM 1197 N N . SER A 1 162 ? 5.309 -17.866 5.821 1.00 93.12 162 SER A N 1
ATOM 1198 C CA . SER A 1 162 ? 5.014 -19.083 5.046 1.00 93.12 162 SER A CA 1
ATOM 1199 C C . SER A 1 162 ? 5.067 -18.873 3.522 1.00 93.12 162 SER A C 1
ATOM 1201 O O . SER A 1 162 ? 5.480 -19.769 2.766 1.00 93.12 162 SER A O 1
ATOM 1203 N N . LYS A 1 163 ? 4.666 -17.685 3.048 1.00 91.44 163 LYS A N 1
ATOM 1204 C CA . LYS A 1 163 ? 4.755 -17.295 1.635 1.00 91.44 163 LYS A CA 1
ATOM 1205 C C . LYS A 1 163 ? 6.216 -17.207 1.191 1.00 91.44 163 LYS A C 1
ATOM 1207 O O . LYS A 1 163 ? 6.542 -17.733 0.126 1.00 91.44 163 LYS A O 1
ATOM 1212 N N . SER A 1 164 ? 7.092 -16.615 2.007 1.00 89.94 164 SER A N 1
ATOM 1213 C CA . SER A 1 164 ? 8.513 -16.426 1.684 1.00 89.94 164 SER A CA 1
ATOM 1214 C C . SER A 1 164 ? 8.691 -15.763 0.300 1.00 89.94 164 SER A C 1
ATOM 1216 O O . SER A 1 164 ? 7.901 -14.906 -0.092 1.00 89.94 164 SER A O 1
ATOM 1218 N N . ALA A 1 165 ? 9.712 -16.139 -0.471 1.00 92.00 165 ALA A N 1
ATOM 1219 C CA . ALA A 1 165 ? 10.021 -15.562 -1.781 1.00 92.00 165 ALA A CA 1
ATOM 1220 C C . ALA A 1 165 ? 9.342 -16.274 -2.973 1.00 92.00 165 ALA A C 1
ATOM 1222 O O . ALA A 1 165 ? 9.863 -16.237 -4.088 1.00 92.00 165 ALA A O 1
ATOM 1223 N N . LYS A 1 166 ? 8.201 -16.942 -2.764 1.00 93.25 166 LYS A N 1
ATOM 1224 C CA . LYS A 1 166 ? 7.523 -17.715 -3.821 1.00 93.25 166 LYS A CA 1
ATOM 1225 C C . LYS A 1 166 ? 6.994 -16.813 -4.948 1.00 93.25 166 LYS A C 1
ATOM 1227 O O . LYS A 1 166 ? 6.267 -15.852 -4.695 1.00 93.25 166 LYS A O 1
ATOM 1232 N N . MET A 1 167 ? 7.306 -17.182 -6.193 1.00 95.50 167 MET A N 1
ATOM 1233 C CA . MET A 1 167 ? 6.861 -16.517 -7.426 1.00 95.50 167 MET A CA 1
ATOM 1234 C C . MET A 1 167 ? 5.694 -17.268 -8.084 1.00 95.50 167 MET A C 1
ATOM 1236 O O . MET A 1 167 ? 5.857 -17.950 -9.091 1.00 95.50 167 MET A O 1
ATOM 1240 N N . GLY A 1 168 ? 4.495 -17.150 -7.509 1.00 94.88 168 GLY A N 1
ATOM 1241 C CA . GLY A 1 168 ? 3.273 -17.704 -8.101 1.00 94.88 168 GLY A CA 1
ATOM 1242 C C . GLY A 1 168 ? 2.705 -16.846 -9.238 1.00 94.88 168 GLY A C 1
ATOM 1243 O O . GLY A 1 168 ? 3.182 -15.743 -9.515 1.00 94.88 168 GLY A O 1
ATOM 1244 N N . ALA A 1 169 ? 1.620 -17.323 -9.859 1.00 96.50 169 ALA A N 1
ATOM 1245 C CA . ALA A 1 169 ? 0.964 -16.652 -10.988 1.00 96.50 169 ALA A CA 1
ATOM 1246 C C . ALA A 1 169 ? 0.612 -15.181 -10.697 1.00 96.50 169 ALA A C 1
ATOM 1248 O O . ALA A 1 169 ? 0.843 -14.309 -11.532 1.00 96.50 169 ALA A O 1
ATOM 1249 N N . ARG A 1 170 ? 0.133 -14.882 -9.479 1.00 96.12 170 ARG A N 1
ATOM 1250 C CA . ARG A 1 170 ? -0.159 -13.504 -9.057 1.00 96.12 170 ARG A CA 1
ATOM 1251 C C . ARG A 1 170 ? 1.096 -12.630 -9.023 1.00 96.12 170 ARG A C 1
ATOM 1253 O O . ARG A 1 170 ? 1.053 -11.488 -9.460 1.00 96.12 170 ARG A O 1
ATOM 1260 N N . GLN A 1 171 ? 2.211 -13.137 -8.505 1.00 97.75 171 GLN A N 1
ATOM 1261 C CA . GLN A 1 171 ? 3.459 -12.374 -8.447 1.00 97.75 171 GLN A CA 1
ATOM 1262 C C . GLN A 1 171 ? 4.012 -12.100 -9.845 1.00 97.75 171 GLN A C 1
ATOM 1264 O O . GLN A 1 171 ? 4.455 -10.988 -10.126 1.00 97.75 171 GLN A O 1
ATOM 1269 N N . GLN A 1 172 ? 3.926 -13.084 -10.738 1.00 97.94 172 GLN A N 1
ATOM 1270 C CA . GLN A 1 172 ? 4.317 -12.927 -12.136 1.00 97.94 172 GLN A CA 1
ATOM 1271 C C . GLN A 1 172 ? 3.435 -11.905 -12.871 1.00 97.94 172 GLN A C 1
ATOM 1273 O O . GLN A 1 172 ? 3.954 -11.087 -13.629 1.00 97.94 172 GLN A O 1
ATOM 1278 N N . ASP A 1 173 ? 2.122 -11.898 -12.620 1.00 98.38 173 ASP A N 1
ATOM 1279 C CA . ASP A 1 173 ? 1.210 -10.875 -13.150 1.00 98.38 173 ASP A CA 1
ATOM 1280 C C . ASP A 1 173 ? 1.596 -9.466 -12.677 1.00 98.38 173 ASP A C 1
ATOM 1282 O O . ASP A 1 173 ? 1.782 -8.558 -13.489 1.00 98.38 173 ASP A O 1
ATOM 1286 N N . TYR A 1 174 ? 1.833 -9.286 -11.374 1.00 98.50 174 TYR A N 1
ATOM 1287 C CA . TYR A 1 174 ? 2.280 -7.996 -10.849 1.00 98.50 174 TYR A CA 1
ATOM 1288 C C . TYR A 1 174 ? 3.626 -7.558 -11.433 1.00 98.50 174 TYR A C 1
ATOM 1290 O O . TYR A 1 174 ? 3.777 -6.383 -11.758 1.00 98.50 174 TYR A O 1
ATOM 1298 N N . ALA A 1 175 ? 4.576 -8.471 -11.654 1.00 98.44 175 ALA A N 1
ATOM 1299 C CA . ALA A 1 175 ? 5.830 -8.141 -12.332 1.00 98.44 175 ALA A CA 1
ATOM 1300 C C . ALA A 1 175 ? 5.584 -7.599 -13.755 1.00 98.44 175 ALA A C 1
ATOM 1302 O O . ALA A 1 175 ? 6.158 -6.576 -14.137 1.00 98.44 175 ALA A O 1
ATOM 1303 N N . LYS A 1 176 ? 4.669 -8.206 -14.522 1.00 98.62 176 LYS A N 1
ATOM 1304 C CA . LYS A 1 176 ? 4.267 -7.702 -15.850 1.00 98.62 176 LYS A CA 1
ATOM 1305 C C . LYS A 1 176 ? 3.620 -6.316 -15.758 1.00 98.62 176 LYS A C 1
ATOM 1307 O O . LYS A 1 176 ? 3.948 -5.429 -16.547 1.00 98.62 176 LYS A O 1
ATOM 1312 N N . ARG A 1 177 ? 2.763 -6.083 -14.759 1.00 98.62 177 ARG A N 1
ATOM 1313 C CA . ARG A 1 177 ? 2.142 -4.768 -14.510 1.00 98.62 177 ARG A CA 1
ATOM 1314 C C . ARG A 1 177 ? 3.176 -3.710 -14.114 1.00 98.62 177 ARG A C 1
ATOM 1316 O O . ARG A 1 177 ? 3.116 -2.591 -14.615 1.00 98.62 177 ARG A O 1
ATOM 1323 N N . PHE A 1 178 ? 4.169 -4.056 -13.296 1.00 98.62 178 PHE A N 1
ATOM 1324 C CA . PHE A 1 178 ? 5.273 -3.155 -12.947 1.00 98.62 178 PHE A CA 1
ATOM 1325 C C . PHE A 1 178 ? 6.165 -2.835 -14.143 1.00 98.62 178 PHE A C 1
ATOM 1327 O O . PHE A 1 178 ? 6.589 -1.689 -14.297 1.00 98.62 178 PHE A O 1
ATOM 1334 N N . ARG A 1 179 ? 6.384 -3.794 -15.048 1.00 98.38 179 ARG A N 1
ATOM 1335 C CA . ARG A 1 179 ? 7.030 -3.526 -16.338 1.00 98.38 179 ARG A CA 1
ATOM 1336 C C . ARG A 1 179 ? 6.232 -2.523 -17.170 1.00 98.38 179 ARG A C 1
ATOM 1338 O O . ARG A 1 179 ? 6.823 -1.569 -17.678 1.00 98.38 179 ARG A O 1
ATOM 1345 N N . ALA A 1 180 ? 4.920 -2.716 -17.296 1.00 98.06 180 ALA A N 1
ATOM 1346 C CA . ALA A 1 180 ? 4.041 -1.799 -18.027 1.00 98.06 180 ALA A CA 1
ATOM 1347 C C . ALA A 1 180 ? 4.000 -0.394 -17.394 1.00 98.06 180 ALA A C 1
ATOM 1349 O O . ALA A 1 180 ? 3.896 0.601 -18.103 1.00 98.06 180 ALA A O 1
ATOM 1350 N N . ALA A 1 181 ? 4.152 -0.307 -16.072 1.00 97.88 181 ALA A N 1
ATOM 1351 C CA . ALA A 1 181 ? 4.232 0.945 -15.323 1.00 97.88 181 ALA A CA 1
ATOM 1352 C C . ALA A 1 181 ? 5.625 1.605 -15.323 1.00 97.88 181 ALA A C 1
ATOM 1354 O O . ALA A 1 181 ? 5.811 2.647 -14.693 1.00 97.88 181 ALA A O 1
ATOM 1355 N N . GLY A 1 182 ? 6.606 1.017 -16.017 1.00 97.62 182 GLY A N 1
ATOM 1356 C CA . GLY A 1 182 ? 7.958 1.565 -16.148 1.00 97.62 182 GLY A CA 1
ATOM 1357 C C . GLY A 1 182 ? 8.876 1.331 -14.944 1.00 97.62 182 GLY A C 1
ATOM 1358 O O . GLY A 1 182 ? 9.957 1.904 -14.901 1.00 97.62 182 GLY A O 1
ATOM 1359 N N . LEU A 1 183 ? 8.482 0.490 -13.982 1.00 97.69 183 LEU A N 1
ATOM 1360 C CA . LEU A 1 183 ? 9.305 0.161 -12.809 1.00 97.69 183 LEU A CA 1
ATOM 1361 C C . LEU A 1 183 ? 10.325 -0.953 -13.065 1.00 97.69 183 LEU A C 1
ATOM 1363 O O . LEU A 1 183 ? 11.294 -1.085 -12.326 1.00 97.69 183 LEU A O 1
ATOM 1367 N N . LEU A 1 184 ? 10.103 -1.769 -14.095 1.00 98.12 184 LEU A N 1
ATOM 1368 C CA . LEU A 1 184 ? 11.016 -2.831 -14.512 1.00 98.12 184 LEU A CA 1
ATOM 1369 C C . LEU A 1 184 ? 11.388 -2.631 -15.981 1.00 98.12 184 LEU A C 1
ATOM 1371 O O . LEU A 1 184 ? 10.561 -2.190 -16.776 1.00 98.12 184 LEU A O 1
ATOM 1375 N N . SER A 1 185 ? 12.612 -2.990 -16.364 1.00 98.00 185 SER A N 1
ATOM 1376 C CA . SER A 1 185 ? 12.997 -3.102 -17.778 1.00 98.00 185 SER A CA 1
ATOM 1377 C C . SER A 1 185 ? 12.533 -4.447 -18.367 1.00 98.00 185 SER A C 1
ATOM 1379 O O . SER A 1 185 ? 12.253 -5.369 -17.596 1.00 98.00 185 SER A O 1
ATOM 1381 N N . PRO A 1 186 ? 12.457 -4.613 -19.707 1.00 97.94 186 PRO A N 1
ATOM 1382 C CA . PRO A 1 186 ? 12.150 -5.912 -20.323 1.00 97.94 186 PRO A CA 1
ATOM 1383 C C . PRO A 1 186 ? 13.070 -7.024 -19.816 1.00 97.94 186 PRO A C 1
ATOM 1385 O O . PRO A 1 186 ? 12.604 -7.990 -19.226 1.00 97.94 186 PRO A O 1
ATOM 1388 N N . LYS A 1 187 ? 14.387 -6.794 -19.901 1.00 97.69 187 LYS A N 1
ATOM 1389 C CA . LYS A 1 187 ? 15.410 -7.732 -19.424 1.00 97.69 187 LYS A CA 1
ATOM 1390 C C . LYS A 1 187 ? 15.218 -8.092 -17.953 1.00 97.69 187 LYS A C 1
ATOM 1392 O O . LYS A 1 187 ? 15.472 -9.221 -17.545 1.00 97.69 187 LYS A O 1
ATOM 1397 N N . ARG A 1 188 ? 14.795 -7.128 -17.130 1.00 97.38 188 ARG A N 1
ATOM 1398 C CA . ARG A 1 188 ? 14.558 -7.377 -15.710 1.00 97.38 188 ARG A CA 1
ATOM 1399 C C . ARG A 1 188 ? 13.341 -8.265 -15.483 1.00 97.38 188 ARG A C 1
ATOM 1401 O O . ARG A 1 188 ? 13.422 -9.167 -14.654 1.00 97.38 188 ARG A O 1
ATOM 1408 N N . LEU A 1 189 ? 12.261 -8.038 -16.226 1.00 98.06 189 LEU A N 1
ATOM 1409 C CA . LEU A 1 189 ? 11.085 -8.900 -16.193 1.00 98.06 189 LEU A CA 1
ATOM 1410 C C . LEU A 1 189 ? 11.439 -10.335 -16.605 1.00 98.06 189 LEU A C 1
ATOM 1412 O O . LEU A 1 189 ? 11.055 -11.258 -15.895 1.00 98.06 189 LEU A O 1
ATOM 1416 N N . ASP A 1 190 ? 12.224 -10.523 -17.667 1.00 97.44 190 ASP A N 1
ATOM 1417 C CA . ASP A 1 190 ? 12.628 -11.859 -18.131 1.00 97.44 190 ASP A CA 1
ATOM 1418 C C . ASP A 1 190 ? 13.363 -12.641 -17.032 1.00 97.44 190 ASP A C 1
ATOM 1420 O O . ASP A 1 190 ? 13.017 -13.782 -16.739 1.00 97.44 190 ASP A O 1
ATOM 1424 N N . VAL A 1 191 ? 14.304 -11.990 -16.334 1.00 96.12 191 VAL A N 1
ATOM 1425 C CA . VAL A 1 191 ? 15.035 -12.590 -15.200 1.00 96.12 191 VAL A CA 1
ATOM 1426 C C . VAL A 1 191 ? 14.121 -12.920 -14.014 1.00 96.12 191 VAL A C 1
ATOM 1428 O O . VAL A 1 191 ? 14.410 -13.834 -13.243 1.00 96.12 191 VAL A O 1
ATOM 1431 N N . ILE A 1 192 ? 13.047 -12.155 -13.809 1.00 95.81 192 ILE A N 1
ATOM 1432 C CA . ILE A 1 192 ? 12.072 -12.416 -12.741 1.00 95.81 192 ILE A CA 1
ATOM 1433 C C . ILE A 1 192 ? 11.192 -13.618 -13.098 1.00 95.81 192 ILE A C 1
ATOM 1435 O O . ILE A 1 192 ? 10.880 -14.412 -12.216 1.00 95.81 192 ILE A O 1
ATOM 1439 N N . LEU A 1 193 ? 10.789 -13.742 -14.365 1.00 95.56 193 LEU A N 1
ATOM 1440 C CA . LEU A 1 193 ? 9.891 -14.798 -14.839 1.00 95.56 193 LEU A CA 1
ATOM 1441 C C . LEU A 1 193 ? 10.597 -16.134 -15.101 1.00 95.56 193 LEU A C 1
ATOM 1443 O O . LEU A 1 193 ? 9.928 -17.158 -15.165 1.00 95.56 193 LEU A O 1
ATOM 1447 N N . SER A 1 194 ? 11.924 -16.142 -15.231 1.00 90.50 194 SER A N 1
ATOM 1448 C CA . SER A 1 194 ? 12.723 -17.359 -15.420 1.00 90.50 194 SER A CA 1
ATOM 1449 C C . SER A 1 194 ? 13.093 -18.082 -14.113 1.00 90.50 194 SER A C 1
ATOM 1451 O O . SER A 1 194 ? 13.983 -18.931 -14.128 1.00 90.50 194 SER A O 1
ATOM 1453 N N . ARG A 1 195 ? 12.508 -17.684 -12.978 1.00 76.31 195 ARG A N 1
ATOM 1454 C CA . ARG A 1 195 ? 12.740 -18.257 -11.642 1.00 76.31 195 ARG A CA 1
ATOM 1455 C C . ARG A 1 195 ? 11.588 -19.155 -11.231 1.00 76.31 195 ARG A C 1
ATOM 1457 O O . ARG A 1 195 ? 11.884 -20.172 -10.573 1.00 76.31 195 ARG A O 1
#